Protein AF-A0A075FVV0-F1 (afdb_monomer_lite)

pLDDT: mean 83.91, std 10.7, range [35.5, 96.38]

Organism: NCBI:txid1457763

Secondary structure (DSSP, 8-state):
---STHHHHHHHHHHHHHHEETTEEPS---HHHHHHHHHHHHH---SS-EEE--SSTTTT-EEE-TT-TT----STTTHHHHHHIIIIIHHHT--HHHHHHHHHHHHHHHHHHHHHHHHHHHHHHS-GGGHHHHHHHHHHHHHHHHHHHHHHHHHHHHHS-HHHHHHHHHHHHHHHHHHHTT--HHHHHHHHHHHHHHTT-------

Radius of gyration: 29.61 Å; chains: 1; bounding box: 83×32×78 Å

Sequence (207 aa):
MSKEGAGDAEFRDSFLSFLKEGEDERTSLNLEDAGLLAIEMDQMTEHRFSFSFSGGELDESASVGDGHPSIIEGGMVDWWPNFLRDNVWGPAGFGVNFQWILLGMMVGMVMGTAGAQARSLFGMLIPASKTTEFFGFFGFIGKAAAVFGPLIYFVVSSSMDSRMALLSIVIVILLGMLIFLRIDVEEGIRVAKAVDAEAGLFRGEEK

InterPro domains:
  IPR024671 Autophagy-related protein 22-like [PF11700] (89-192)
  IPR036259 MFS transporter superfamily [SSF103473] (98-185)
  IPR050495 Autophagy-related 22 and Lipoteichoic acid anchor flippase [PTHR23519] (89-196)

Foldseek 3Di:
DPPDCPLVCVLVVVLVVLQDDPPDGRPDHDPVSVVVNLVVVVVSQAHQDKDADPDDPRHRPIDGHPNHPPNPPDDPPVVVVVCCCVPPVVVVVDDPVVVVVVVVVVVVVVVVVVVVVVVVLLVLLAAPLCVVVSVVVVVVVVVVCVVVLVVQLVVQVVVGPNVRSVVSSVVVVVVVVVVVVPDDSVVSNVVSVVVNVVVVVDDDDDD

Structure (mmCIF, N/CA/C/O backbone):
data_AF-A0A075FVV0-F1
#
_entry.id   AF-A0A075FVV0-F1
#
loop_
_atom_site.group_PDB
_atom_site.id
_atom_site.type_symbol
_atom_site.label_atom_id
_atom_site.label_alt_id
_atom_site.label_comp_id
_atom_site.label_asym_id
_atom_site.label_entity_id
_atom_site.label_seq_id
_atom_site.pdbx_PDB_ins_code
_atom_site.Cartn_x
_atom_site.Cartn_y
_atom_site.Cartn_z
_atom_site.occupancy
_atom_site.B_iso_or_equiv
_atom_site.auth_seq_id
_atom_site.auth_comp_id
_atom_site.auth_asym_id
_atom_site.auth_atom_id
_atom_site.pdbx_PDB_model_num
ATOM 1 N N . MET A 1 1 ? 13.508 -13.390 -14.479 1.00 37.78 1 MET A N 1
ATOM 2 C CA . MET A 1 1 ? 14.780 -13.021 -13.825 1.00 37.78 1 MET A CA 1
ATOM 3 C C . MET A 1 1 ? 15.737 -14.185 -14.009 1.00 37.78 1 MET A C 1
ATOM 5 O O . MET A 1 1 ? 15.682 -15.131 -13.228 1.00 37.78 1 MET A O 1
ATOM 9 N N . SER A 1 2 ? 16.510 -14.177 -15.097 1.00 35.50 2 SER A N 1
ATOM 10 C CA . SER A 1 2 ? 17.585 -15.152 -15.302 1.00 35.50 2 SER A CA 1
ATOM 11 C C . SER A 1 2 ? 18.574 -14.958 -14.149 1.00 35.50 2 SER A C 1
ATOM 13 O O . SER A 1 2 ? 19.097 -13.863 -13.950 1.00 35.50 2 SER A O 1
ATOM 15 N N . LYS A 1 3 ? 18.667 -15.948 -13.256 1.00 46.28 3 LYS A N 1
ATOM 16 C CA . LYS A 1 3 ? 19.414 -15.855 -11.987 1.00 46.28 3 LYS A CA 1
ATOM 17 C C . LYS A 1 3 ? 20.913 -16.091 -12.162 1.00 46.28 3 LYS A C 1
ATOM 19 O O . LYS A 1 3 ? 21.648 -16.081 -11.179 1.00 46.28 3 LYS A O 1
ATOM 24 N N . GLU A 1 4 ? 21.367 -16.283 -13.388 1.00 54.81 4 GLU A N 1
ATOM 25 C CA . GLU A 1 4 ? 22.760 -16.528 -13.707 1.00 54.81 4 GLU A CA 1
ATOM 26 C C . GLU A 1 4 ? 23.217 -15.385 -14.602 1.00 54.81 4 GLU A C 1
ATOM 28 O O . GLU A 1 4 ? 22.629 -15.137 -15.649 1.00 54.81 4 GLU A O 1
ATOM 33 N N . GLY A 1 5 ? 24.244 -14.648 -14.176 1.00 62.78 5 GLY A N 1
ATOM 34 C CA . GLY A 1 5 ? 24.838 -13.542 -14.934 1.00 62.78 5 GLY A CA 1
ATOM 35 C C . GLY A 1 5 ? 25.560 -13.988 -16.210 1.00 62.78 5 GLY A C 1
ATOM 36 O O . GLY A 1 5 ? 26.568 -13.389 -16.559 1.00 62.78 5 GLY A O 1
ATOM 37 N N . ALA A 1 6 ? 25.090 -15.056 -16.856 1.00 73.81 6 ALA A N 1
ATOM 38 C CA . ALA A 1 6 ? 25.593 -15.567 -18.119 1.00 73.81 6 ALA A CA 1
ATOM 39 C C . ALA A 1 6 ? 25.338 -14.550 -19.237 1.00 73.81 6 ALA A C 1
ATOM 41 O O . ALA A 1 6 ? 26.299 -14.130 -19.866 1.00 73.81 6 ALA A O 1
ATOM 42 N N . GLY A 1 7 ? 24.102 -14.054 -19.379 1.00 78.81 7 GLY A N 1
ATOM 43 C CA . GLY A 1 7 ? 23.780 -13.003 -20.353 1.00 78.81 7 GLY A CA 1
ATOM 44 C C . GLY A 1 7 ? 24.478 -11.667 -20.059 1.00 78.81 7 GLY A C 1
ATOM 45 O O . GLY A 1 7 ? 24.990 -11.013 -20.961 1.00 78.81 7 GLY A O 1
ATOM 46 N N . ASP A 1 8 ? 24.633 -11.308 -18.777 1.00 83.62 8 ASP A N 1
ATOM 47 C CA . ASP A 1 8 ? 25.429 -10.137 -18.373 1.00 83.62 8 ASP A CA 1
ATOM 48 C C . ASP A 1 8 ? 26.920 -10.293 -18.734 1.00 83.62 8 ASP A C 1
ATOM 50 O O . ASP A 1 8 ? 27.567 -9.314 -19.107 1.00 83.62 8 ASP A O 1
ATOM 54 N N . ALA A 1 9 ? 27.487 -11.495 -18.580 1.00 84.44 9 ALA A N 1
ATOM 55 C CA . ALA A 1 9 ? 28.881 -11.777 -18.911 1.00 84.44 9 ALA A CA 1
ATOM 56 C C . ALA A 1 9 ? 29.099 -11.822 -20.426 1.00 84.44 9 ALA A C 1
ATOM 58 O O . ALA A 1 9 ? 30.047 -11.215 -20.905 1.00 84.44 9 ALA A O 1
ATOM 59 N N . GLU A 1 10 ? 28.202 -12.473 -21.163 1.00 85.81 10 GLU A N 1
ATOM 60 C CA . GLU A 1 10 ? 28.229 -12.567 -22.623 1.00 85.81 10 GLU A CA 1
ATOM 61 C C . GLU A 1 10 ? 28.125 -11.185 -23.271 1.00 85.81 10 GLU A C 1
ATOM 63 O O . GLU A 1 10 ? 28.996 -10.807 -24.058 1.00 85.81 10 GLU A O 1
ATOM 68 N N . PHE A 1 11 ? 27.149 -10.378 -22.838 1.00 86.38 11 PHE A N 1
ATOM 69 C CA . PHE A 1 11 ? 27.023 -8.991 -23.276 1.00 86.38 11 PHE A CA 1
ATOM 70 C C . PHE A 1 11 ? 28.284 -8.189 -22.956 1.00 86.38 11 PHE A C 1
ATOM 72 O O . PHE A 1 11 ? 28.835 -7.527 -23.830 1.00 86.38 11 PHE A O 1
ATOM 79 N N . ARG A 1 12 ? 28.772 -8.242 -21.708 1.00 85.31 12 ARG A N 1
ATOM 80 C CA . ARG A 1 12 ? 29.953 -7.476 -21.288 1.00 85.31 12 ARG A CA 1
ATOM 81 C C . ARG A 1 12 ? 31.189 -7.873 -22.087 1.00 85.31 12 ARG A C 1
ATOM 83 O O . ARG A 1 12 ? 31.948 -6.997 -22.487 1.00 85.31 12 ARG A O 1
ATOM 90 N N . ASP A 1 13 ? 31.425 -9.164 -22.272 1.00 87.88 13 ASP A N 1
ATOM 91 C CA . ASP A 1 13 ? 32.635 -9.664 -22.915 1.00 87.88 13 ASP A CA 1
ATOM 92 C C . ASP A 1 13 ? 32.612 -9.341 -24.420 1.00 87.88 13 ASP A C 1
ATOM 94 O O . ASP A 1 13 ? 33.622 -8.882 -24.956 1.00 87.88 13 ASP A O 1
ATOM 98 N N . SER A 1 14 ? 31.447 -9.456 -25.071 1.00 86.69 14 SER A N 1
ATOM 99 C CA . SER A 1 14 ? 31.252 -9.006 -26.454 1.00 86.69 14 SER A CA 1
ATOM 100 C C . SER A 1 14 ? 31.398 -7.484 -26.576 1.00 86.69 14 SER A C 1
ATOM 102 O O . SER A 1 14 ? 32.207 -7.010 -27.370 1.00 86.69 14 SER A O 1
ATOM 104 N N . PHE A 1 15 ? 30.751 -6.697 -25.711 1.00 87.44 15 PHE A N 1
ATOM 105 C CA . PHE A 1 15 ? 30.856 -5.233 -25.690 1.00 87.44 15 PHE A CA 1
ATOM 106 C C . PHE A 1 15 ? 32.300 -4.746 -25.488 1.00 87.44 15 PHE A C 1
ATOM 108 O O . PHE A 1 15 ? 32.783 -3.869 -26.205 1.00 87.44 15 PHE A O 1
ATOM 115 N N . LEU A 1 16 ? 33.030 -5.347 -24.543 1.00 86.25 16 LEU A N 1
ATOM 116 C CA . LEU A 1 16 ? 34.428 -5.009 -24.284 1.00 86.25 16 LEU A CA 1
ATOM 117 C C . LEU A 1 16 ? 35.353 -5.413 -25.434 1.00 86.25 16 LEU A C 1
ATOM 119 O O . LEU A 1 16 ? 36.388 -4.774 -25.592 1.00 86.25 16 LEU A O 1
ATOM 123 N N . SER A 1 17 ? 34.999 -6.412 -26.247 1.00 86.56 17 SER A N 1
ATOM 124 C CA . SER A 1 17 ? 35.806 -6.792 -27.414 1.00 86.56 17 SER A CA 1
ATOM 125 C C . SER A 1 17 ? 35.883 -5.682 -28.468 1.00 86.56 17 SER A C 1
ATOM 127 O O . SER A 1 17 ? 36.920 -5.516 -29.103 1.00 86.56 17 SER A O 1
ATOM 129 N N . PHE A 1 18 ? 34.836 -4.859 -28.592 1.00 85.50 18 PHE A N 1
ATOM 130 C CA . PHE A 1 18 ? 34.839 -3.689 -29.475 1.00 85.50 18 PHE A CA 1
ATOM 131 C C . PHE A 1 18 ? 35.609 -2.506 -28.871 1.00 85.50 18 PHE A C 1
ATOM 133 O O . PHE A 1 18 ? 36.191 -1.698 -29.597 1.00 85.50 18 PHE A O 1
ATOM 140 N N . LEU A 1 19 ? 35.639 -2.408 -27.539 1.00 84.19 19 LEU A N 1
ATOM 141 C CA . LEU A 1 19 ? 36.265 -1.301 -26.813 1.00 84.19 19 LEU A CA 1
ATOM 142 C C . LEU A 1 19 ? 37.694 -1.581 -26.342 1.00 84.19 19 LEU A C 1
ATOM 144 O O . LEU A 1 19 ? 38.317 -0.681 -25.788 1.00 84.19 19 LEU A O 1
ATOM 148 N N . LYS A 1 20 ? 38.239 -2.784 -26.535 1.00 82.62 20 LYS A N 1
ATOM 149 C CA . LYS A 1 20 ? 39.603 -3.129 -26.115 1.00 82.62 20 LYS A CA 1
ATOM 150 C C . LYS A 1 20 ? 40.444 -3.615 -27.278 1.00 82.62 20 LYS A C 1
ATOM 152 O O . LYS A 1 20 ? 40.064 -4.527 -28.002 1.00 82.62 20 LYS A O 1
ATOM 157 N N . GLU A 1 21 ? 41.639 -3.051 -27.394 1.00 76.19 21 GLU A N 1
ATOM 158 C CA . GLU A 1 21 ? 42.691 -3.553 -28.272 1.00 76.19 21 GLU A CA 1
ATOM 159 C C . GLU A 1 21 ? 43.914 -3.894 -27.415 1.00 76.19 21 GLU A C 1
ATOM 161 O O . GLU A 1 21 ? 44.691 -3.029 -27.021 1.00 76.19 21 GLU A O 1
ATOM 166 N N . GLY A 1 22 ? 44.061 -5.173 -27.060 1.00 72.69 22 GLY A N 1
ATOM 167 C CA . GLY A 1 22 ? 45.078 -5.595 -26.094 1.00 72.69 22 GLY A CA 1
ATOM 168 C C . GLY A 1 22 ? 44.741 -5.131 -24.672 1.00 72.69 22 GLY A C 1
ATOM 169 O O . GLY A 1 22 ? 43.686 -5.485 -24.148 1.00 72.69 22 GLY A O 1
ATOM 170 N N . GLU A 1 23 ? 45.642 -4.376 -24.036 1.00 70.31 23 GLU A N 1
ATOM 171 C CA . GLU A 1 23 ? 45.406 -3.781 -22.707 1.00 70.31 23 GLU A CA 1
ATOM 172 C C . GLU A 1 23 ? 44.804 -2.365 -22.772 1.00 70.31 23 GLU A C 1
ATOM 174 O O . GLU A 1 23 ? 44.366 -1.852 -21.741 1.00 70.31 23 GLU A O 1
ATOM 179 N N . ASP A 1 24 ? 44.731 -1.754 -23.961 1.00 76.50 24 ASP A N 1
ATOM 180 C CA . ASP A 1 24 ? 44.280 -0.372 -24.134 1.00 76.50 24 ASP A CA 1
ATOM 181 C C . ASP A 1 24 ? 42.767 -0.288 -24.402 1.00 76.50 24 ASP A C 1
ATOM 183 O O . ASP A 1 24 ? 42.207 -1.014 -25.231 1.00 76.50 24 ASP A O 1
ATOM 187 N N . GLU A 1 25 ? 42.095 0.634 -23.705 1.00 78.62 25 GLU A N 1
ATOM 188 C CA . GLU A 1 25 ? 40.672 0.936 -23.889 1.00 78.62 25 GLU A CA 1
ATOM 189 C C . GLU A 1 25 ? 40.481 2.009 -24.970 1.00 78.62 25 GLU A C 1
ATOM 191 O O . GLU A 1 25 ? 40.994 3.128 -24.878 1.00 78.62 25 GLU A O 1
ATOM 196 N N . ARG A 1 26 ? 39.711 1.675 -26.006 1.00 80.31 26 ARG A N 1
ATOM 197 C CA . ARG A 1 26 ? 39.295 2.587 -27.068 1.00 80.31 26 ARG A CA 1
ATOM 198 C C . ARG A 1 26 ? 38.139 3.452 -26.570 1.00 80.31 26 ARG A C 1
ATOM 200 O O . ARG A 1 26 ? 37.100 2.950 -26.154 1.00 80.31 26 ARG A O 1
ATOM 207 N N . THR A 1 27 ? 38.295 4.768 -26.670 1.00 74.62 27 THR A N 1
ATOM 208 C CA . THR A 1 27 ? 37.257 5.754 -26.310 1.00 74.62 27 THR A CA 1
ATOM 209 C C . THR A 1 27 ? 36.441 6.241 -27.508 1.00 74.62 27 THR A C 1
ATOM 211 O O . THR A 1 27 ? 35.476 6.982 -27.337 1.00 74.62 27 THR A O 1
ATOM 214 N N . SER A 1 28 ? 36.812 5.829 -28.723 1.00 78.69 28 SER A N 1
ATOM 215 C CA . SER A 1 28 ? 36.103 6.151 -29.962 1.00 78.69 28 SER A CA 1
ATOM 216 C C . SER A 1 28 ? 36.144 4.964 -30.917 1.00 78.69 28 SER A C 1
ATOM 218 O O . SER A 1 28 ? 37.176 4.299 -31.025 1.00 78.69 28 SER A O 1
ATOM 220 N N . LEU A 1 29 ? 35.028 4.718 -31.599 1.00 82.50 29 LEU A N 1
ATOM 221 C CA . LEU A 1 29 ? 34.870 3.665 -32.598 1.00 82.50 29 LEU A CA 1
ATOM 222 C C . LEU A 1 29 ? 34.797 4.290 -33.991 1.00 82.50 29 LEU A C 1
ATOM 224 O O . LEU A 1 29 ? 34.303 5.408 -34.156 1.00 82.50 29 LEU A O 1
ATOM 228 N N . ASN A 1 30 ? 35.293 3.571 -34.997 1.00 86.44 30 ASN A N 1
ATOM 229 C CA . ASN A 1 30 ? 35.031 3.932 -36.386 1.00 86.44 30 ASN A CA 1
ATOM 230 C C . ASN A 1 30 ? 33.566 3.586 -36.745 1.00 86.44 30 ASN A C 1
ATOM 232 O O . ASN A 1 30 ? 32.876 2.898 -35.993 1.00 86.44 30 ASN A O 1
ATOM 236 N N . LEU A 1 31 ? 33.080 4.079 -37.888 1.00 82.62 31 LEU A N 1
ATOM 237 C CA . LEU A 1 31 ? 31.682 3.893 -38.301 1.00 82.62 31 LEU A CA 1
ATOM 238 C C . LEU A 1 31 ? 31.303 2.409 -38.491 1.00 82.62 31 LEU A C 1
ATOM 240 O O . LEU A 1 31 ? 30.178 2.015 -38.201 1.00 82.62 31 L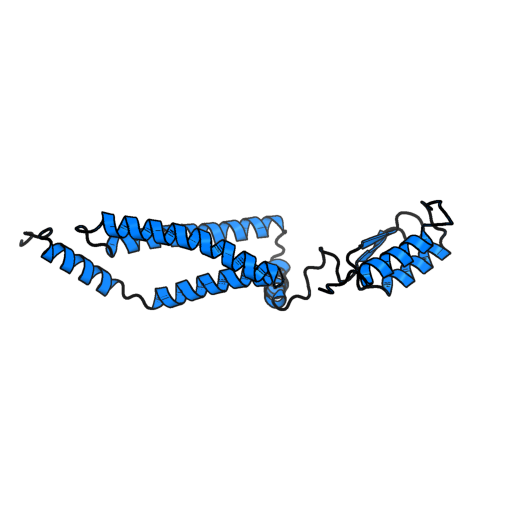EU A O 1
ATOM 244 N N . GLU A 1 32 ? 32.240 1.594 -38.975 1.00 84.44 32 GLU A N 1
ATOM 245 C CA . GLU A 1 32 ? 32.025 0.176 -39.280 1.00 84.44 32 GLU A CA 1
ATOM 246 C C . GLU A 1 32 ? 31.910 -0.660 -37.997 1.00 84.44 32 GLU A C 1
ATOM 248 O O . GLU A 1 32 ? 30.924 -1.369 -37.808 1.00 84.44 32 GLU A O 1
ATOM 253 N N . ASP A 1 33 ? 32.849 -0.484 -37.066 1.00 85.12 33 ASP A N 1
ATOM 254 C CA . ASP A 1 33 ? 32.867 -1.122 -35.748 1.00 85.12 33 ASP A CA 1
ATOM 255 C C . ASP A 1 33 ? 31.668 -0.676 -34.902 1.00 85.12 33 ASP A C 1
ATOM 257 O O . ASP A 1 33 ? 31.069 -1.491 -34.204 1.00 85.12 33 ASP A O 1
ATOM 261 N N . ALA A 1 34 ? 31.279 0.603 -34.979 1.00 83.94 34 ALA A N 1
ATOM 262 C CA . ALA A 1 34 ? 30.092 1.110 -34.294 1.00 83.94 34 ALA A CA 1
ATOM 263 C C . ALA A 1 34 ? 28.798 0.494 -34.855 1.00 83.94 34 ALA A C 1
ATOM 265 O O . ALA A 1 34 ? 27.907 0.139 -34.085 1.00 83.94 34 ALA A O 1
ATOM 266 N N . GLY A 1 35 ? 28.705 0.321 -36.178 1.00 84.88 35 GLY A N 1
ATOM 267 C CA . GLY A 1 35 ? 27.573 -0.349 -36.821 1.00 84.88 35 GLY A CA 1
ATOM 268 C C . GLY A 1 35 ? 27.485 -1.836 -36.469 1.00 84.88 35 GLY A C 1
ATOM 269 O O . GLY A 1 35 ? 26.399 -2.333 -36.177 1.00 84.88 35 GLY A O 1
ATOM 270 N N . LEU A 1 36 ? 28.621 -2.537 -36.437 1.00 86.69 36 LEU A N 1
ATOM 271 C CA . LEU A 1 36 ? 28.688 -3.937 -36.009 1.00 86.69 36 LEU A CA 1
ATOM 272 C C . LEU A 1 36 ? 28.314 -4.094 -34.535 1.00 86.69 36 LEU A C 1
ATOM 274 O O . LEU A 1 36 ? 27.504 -4.959 -34.213 1.00 86.69 36 LEU A O 1
ATOM 278 N N . LEU A 1 37 ? 28.829 -3.220 -33.665 1.00 86.81 37 LEU A N 1
ATOM 279 C CA . LEU A 1 37 ? 28.451 -3.184 -32.256 1.00 86.81 37 LEU A CA 1
ATOM 280 C C . LEU A 1 37 ? 26.942 -2.955 -32.101 1.00 86.81 37 LEU A C 1
ATOM 282 O O . LEU A 1 37 ? 26.299 -3.656 -31.332 1.00 86.81 37 LEU A O 1
ATOM 286 N N . ALA A 1 38 ? 26.355 -2.016 -32.846 1.00 85.12 38 ALA A N 1
ATOM 287 C CA . ALA A 1 38 ? 24.919 -1.755 -32.780 1.00 85.12 38 ALA A CA 1
ATOM 288 C C . ALA A 1 38 ? 24.082 -2.987 -33.168 1.00 85.12 38 ALA A C 1
ATOM 290 O O . ALA A 1 38 ? 23.119 -3.303 -32.478 1.00 85.12 38 ALA A O 1
ATOM 291 N N . ILE A 1 39 ? 24.460 -3.699 -34.236 1.00 86.31 39 ILE A N 1
ATOM 292 C CA . ILE A 1 39 ? 23.755 -4.905 -34.702 1.00 86.31 39 ILE A CA 1
ATOM 293 C C . ILE A 1 39 ? 23.906 -6.056 -33.704 1.00 86.31 39 ILE A C 1
ATOM 295 O O . ILE A 1 39 ? 22.923 -6.709 -33.365 1.00 86.31 39 ILE A O 1
ATOM 299 N N . GLU A 1 40 ? 25.128 -6.309 -33.242 1.00 86.25 40 GLU A N 1
ATOM 300 C CA . GLU A 1 40 ? 25.435 -7.392 -32.304 1.00 86.25 40 GLU A CA 1
ATOM 301 C C . GLU A 1 40 ? 24.674 -7.203 -30.985 1.00 86.25 40 GLU A C 1
ATOM 303 O O . GLU A 1 40 ? 24.058 -8.128 -30.454 1.00 86.25 40 GLU A O 1
ATOM 308 N N . MET A 1 41 ? 24.664 -5.972 -30.477 1.00 82.44 41 MET A N 1
ATOM 309 C CA . MET A 1 41 ? 24.014 -5.649 -29.213 1.00 82.44 41 MET A CA 1
ATOM 310 C C . MET A 1 41 ? 22.485 -5.547 -29.332 1.00 82.44 41 MET A C 1
ATOM 312 O O . MET A 1 41 ? 21.800 -5.707 -28.329 1.00 82.44 41 MET A O 1
ATOM 316 N N . ASP A 1 42 ? 21.927 -5.325 -30.527 1.00 83.00 42 ASP A N 1
ATOM 317 C CA . ASP A 1 42 ? 20.476 -5.430 -30.771 1.00 83.00 42 ASP A CA 1
ATOM 318 C C . ASP A 1 42 ? 19.993 -6.893 -30.747 1.00 83.00 42 ASP A C 1
ATOM 320 O O . ASP A 1 42 ? 18.849 -7.177 -30.395 1.00 83.00 42 ASP A O 1
ATOM 324 N N . GLN A 1 43 ? 20.874 -7.846 -31.071 1.00 84.38 43 GLN A N 1
ATOM 325 C CA . GLN A 1 43 ? 20.561 -9.278 -31.019 1.00 84.38 43 GLN A CA 1
ATOM 326 C C . GLN A 1 43 ? 20.712 -9.879 -29.619 1.00 84.38 43 GLN A C 1
ATOM 328 O O . GLN A 1 43 ? 20.005 -10.830 -29.278 1.00 84.38 43 GLN A O 1
ATOM 333 N N . MET A 1 44 ? 21.606 -9.334 -28.794 1.00 83.00 44 MET A N 1
ATOM 334 C CA . MET A 1 44 ? 21.768 -9.749 -27.403 1.00 83.00 44 MET A CA 1
ATOM 335 C C . MET A 1 44 ? 20.838 -8.951 -26.494 1.00 83.00 44 MET A C 1
ATOM 337 O O . MET A 1 44 ? 21.249 -7.955 -25.924 1.00 83.00 44 MET A O 1
ATOM 341 N N . THR A 1 45 ? 19.597 -9.395 -26.304 1.00 80.00 45 THR A N 1
ATOM 342 C CA . THR A 1 45 ? 18.650 -8.676 -25.431 1.00 80.00 45 THR A CA 1
ATOM 343 C C . THR A 1 45 ? 18.686 -9.144 -23.970 1.00 80.00 45 THR A C 1
ATOM 345 O O . THR A 1 45 ? 18.218 -8.436 -23.079 1.00 80.00 45 THR A O 1
ATOM 348 N N . GLU A 1 46 ? 19.277 -10.306 -23.664 1.00 83.69 46 GLU A N 1
ATOM 349 C CA . GLU A 1 46 ? 19.286 -10.890 -22.311 1.00 83.69 46 GLU A CA 1
ATOM 350 C C . GLU A 1 46 ? 20.386 -10.300 -21.401 1.00 83.69 46 GLU A C 1
ATOM 352 O O . GLU A 1 46 ? 21.285 -10.996 -20.936 1.00 83.69 46 GLU A O 1
ATOM 357 N N . HIS A 1 47 ? 20.318 -9.002 -21.097 1.00 85.38 47 HIS A N 1
ATOM 358 C CA . HIS A 1 47 ? 21.231 -8.348 -20.149 1.00 85.38 47 HIS A CA 1
ATOM 359 C C . HIS A 1 47 ? 20.576 -7.192 -19.389 1.00 85.38 47 HIS A C 1
ATOM 361 O O . HIS A 1 47 ? 19.497 -6.711 -19.735 1.00 85.38 47 HIS A O 1
ATOM 367 N N . ARG A 1 48 ? 21.247 -6.706 -18.336 1.00 83.06 48 ARG A N 1
ATOM 368 C CA . ARG A 1 48 ? 20.768 -5.572 -17.516 1.00 83.06 48 ARG A CA 1
ATOM 369 C C . ARG A 1 48 ? 21.308 -4.204 -17.922 1.00 83.06 48 ARG A C 1
ATOM 371 O O . ARG A 1 48 ? 20.979 -3.213 -17.274 1.00 83.06 48 ARG A O 1
ATOM 378 N N . PHE A 1 49 ? 22.173 -4.149 -18.927 1.00 85.25 49 PHE A N 1
ATOM 379 C CA . PHE A 1 49 ? 22.823 -2.920 -19.378 1.00 85.25 49 PHE A CA 1
ATOM 380 C C . PHE A 1 49 ? 21.989 -2.147 -20.405 1.00 85.25 49 PHE A C 1
ATOM 382 O O . PHE A 1 49 ? 21.093 -2.693 -21.047 1.00 85.25 49 PHE A O 1
ATOM 389 N N . SER A 1 50 ? 22.284 -0.859 -20.523 1.00 86.00 50 SER A N 1
ATOM 390 C CA . SER A 1 50 ? 21.861 -0.005 -21.627 1.00 86.00 50 SER A CA 1
ATOM 391 C C . SER A 1 50 ? 23.103 0.644 -22.214 1.00 86.00 50 SER A C 1
ATOM 393 O O . SER A 1 50 ? 24.075 0.901 -21.498 1.00 86.00 50 SER A O 1
ATOM 395 N N . PHE A 1 51 ? 23.084 0.884 -23.516 1.00 85.50 51 PHE A N 1
ATOM 396 C CA . PHE A 1 51 ? 24.150 1.600 -24.197 1.00 85.50 51 PHE A CA 1
ATOM 397 C C . PHE A 1 51 ? 23.551 2.581 -25.195 1.00 85.50 51 PHE A C 1
ATOM 399 O O . PHE A 1 51 ? 22.431 2.414 -25.675 1.00 85.50 51 PHE A O 1
ATOM 406 N N . SER A 1 52 ? 24.317 3.626 -25.473 1.00 86.81 52 SER A N 1
ATOM 407 C CA . SER A 1 52 ? 23.945 4.700 -26.380 1.00 86.81 52 SER A CA 1
ATOM 408 C C . SER A 1 52 ? 25.186 5.221 -27.077 1.00 86.81 52 SER A C 1
ATOM 410 O O . SER A 1 52 ? 26.230 5.383 -26.439 1.00 86.81 52 SER A O 1
ATOM 412 N N . PHE A 1 53 ? 25.057 5.544 -28.352 1.00 84.75 53 PHE A N 1
ATOM 413 C CA . PHE A 1 53 ? 26.102 6.205 -29.111 1.00 84.75 53 PHE A CA 1
ATOM 414 C C . PHE A 1 53 ? 25.981 7.721 -28.954 1.00 84.75 53 PHE A C 1
ATOM 416 O O . PHE A 1 53 ? 24.882 8.275 -28.928 1.00 84.75 53 PHE A O 1
ATOM 423 N N . SER A 1 54 ? 27.127 8.388 -28.823 1.00 83.88 54 SER A N 1
ATOM 424 C CA . SER A 1 54 ? 27.208 9.846 -28.791 1.00 83.88 54 SER A CA 1
ATOM 425 C C . SER A 1 54 ? 28.218 10.325 -29.832 1.00 83.88 54 SER A C 1
ATOM 427 O O . SER A 1 54 ? 29.390 9.947 -29.786 1.00 83.88 54 SER A O 1
ATOM 429 N N . GLY A 1 55 ? 27.750 11.153 -30.766 1.00 79.50 55 GLY A N 1
ATOM 430 C CA . GLY A 1 55 ? 28.487 11.643 -31.930 1.00 79.50 55 GLY A CA 1
ATOM 431 C C . GLY A 1 55 ? 28.455 10.711 -33.154 1.00 79.50 55 GLY A C 1
ATOM 432 O O . GLY A 1 55 ? 28.170 9.520 -33.062 1.00 79.50 55 GLY A O 1
ATOM 433 N N . GLY A 1 56 ? 28.788 11.263 -34.328 1.00 81.88 56 GLY A N 1
ATOM 434 C CA . GLY A 1 56 ? 28.794 10.531 -35.605 1.00 81.88 56 GLY A CA 1
ATOM 435 C C . GLY A 1 56 ? 27.398 10.350 -36.219 1.00 81.88 56 GLY A C 1
ATOM 436 O O . GLY A 1 56 ? 26.469 11.072 -35.878 1.00 81.88 56 GLY A O 1
ATOM 437 N N . GLU A 1 57 ? 27.249 9.408 -37.156 1.00 80.00 57 GLU A N 1
ATOM 438 C CA . GLU A 1 57 ? 25.960 9.135 -37.831 1.00 80.00 57 GLU A CA 1
ATOM 439 C C . GLU A 1 57 ? 24.984 8.306 -36.979 1.00 80.00 57 GLU A C 1
ATOM 441 O O . GLU A 1 57 ? 23.795 8.258 -37.281 1.00 80.00 57 GLU A O 1
ATOM 446 N N . LEU A 1 58 ? 25.481 7.664 -35.918 1.00 77.50 58 LEU A N 1
ATOM 447 C CA . LEU A 1 58 ? 24.701 6.851 -34.981 1.00 77.50 58 LEU A CA 1
ATOM 448 C C . LEU A 1 58 ? 24.353 7.616 -33.694 1.00 77.50 58 LEU A C 1
ATOM 450 O O . LEU A 1 58 ? 23.909 7.001 -32.729 1.00 77.50 58 LEU A O 1
ATOM 454 N N . ASP A 1 59 ? 24.562 8.933 -33.655 1.00 81.00 59 ASP A N 1
ATOM 455 C CA . ASP A 1 59 ? 24.253 9.762 -32.486 1.00 81.00 59 ASP A CA 1
ATOM 456 C C . ASP A 1 59 ? 22.801 9.551 -32.021 1.00 81.00 59 ASP A C 1
ATOM 458 O O . ASP A 1 59 ? 21.895 9.383 -32.837 1.00 81.00 59 ASP A O 1
ATOM 462 N N . GLU A 1 60 ? 22.595 9.509 -30.705 1.00 78.25 60 GLU A N 1
ATOM 463 C CA . GLU A 1 60 ? 21.309 9.225 -30.042 1.00 78.25 60 GLU A CA 1
ATOM 464 C C . GLU A 1 60 ? 20.740 7.806 -30.233 1.00 78.25 60 GLU A C 1
ATOM 466 O O . GLU A 1 60 ? 19.747 7.461 -29.585 1.00 78.25 60 GLU A O 1
ATOM 471 N N . SER A 1 61 ? 21.356 6.948 -31.053 1.00 78.50 61 SER A N 1
ATOM 472 C CA . SER A 1 61 ? 20.948 5.543 -31.112 1.00 78.50 61 SER A CA 1
ATOM 473 C C . SER A 1 61 ? 21.307 4.837 -29.803 1.00 78.50 61 SER A C 1
ATOM 475 O O . SER A 1 61 ? 22.416 4.965 -29.279 1.00 78.50 61 SER A O 1
ATOM 477 N N . ALA A 1 62 ? 20.340 4.120 -29.237 1.00 79.62 62 ALA A N 1
ATOM 478 C CA . ALA A 1 62 ? 20.473 3.443 -27.958 1.00 79.62 62 ALA A CA 1
ATOM 479 C C . ALA A 1 62 ? 19.668 2.147 -27.965 1.00 79.62 62 ALA A C 1
ATOM 481 O O . ALA A 1 62 ? 18.598 2.082 -28.573 1.00 79.62 62 ALA A O 1
ATOM 482 N N . SER A 1 63 ? 20.161 1.144 -27.248 1.00 80.44 63 SER A N 1
ATOM 483 C CA . SER A 1 63 ? 19.418 -0.081 -26.971 1.00 80.44 63 SER A CA 1
ATOM 484 C C . SER A 1 63 ? 19.527 -0.439 -25.491 1.00 80.44 63 SER A C 1
ATOM 486 O O . SER A 1 63 ? 20.478 -0.074 -24.786 1.00 80.44 63 SER A O 1
ATOM 488 N N . VAL A 1 64 ? 18.483 -1.090 -24.993 1.00 83.31 64 VAL A N 1
ATOM 489 C CA . VAL A 1 64 ? 18.293 -1.426 -23.585 1.00 83.31 64 VAL A CA 1
ATOM 490 C C . VAL A 1 64 ? 17.939 -2.901 -23.522 1.00 83.31 64 VAL A C 1
ATOM 492 O O . VAL A 1 64 ? 16.956 -3.312 -24.130 1.00 83.31 64 VAL A O 1
ATOM 495 N N . GLY A 1 65 ? 18.722 -3.684 -22.781 1.00 81.44 65 GLY A N 1
ATOM 496 C CA . GLY A 1 65 ? 18.452 -5.115 -22.639 1.00 81.44 65 GLY A CA 1
ATOM 497 C C . GLY A 1 65 ? 17.194 -5.383 -21.819 1.00 81.44 65 GLY A C 1
ATOM 498 O O . GLY A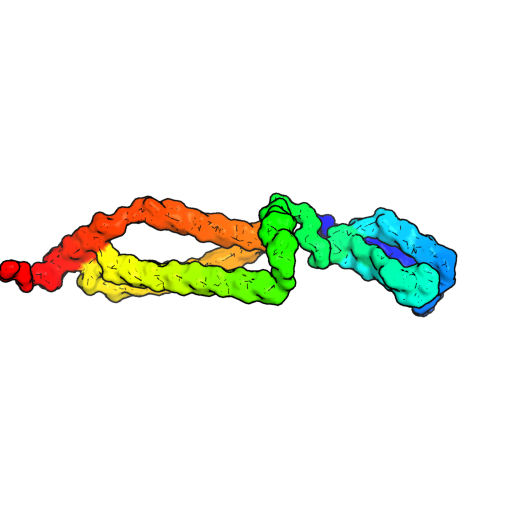 1 65 ? 16.866 -4.617 -20.912 1.00 81.44 65 GLY A O 1
ATOM 499 N N . ASP A 1 66 ? 16.537 -6.510 -22.078 1.00 78.50 66 ASP A N 1
ATOM 500 C CA . ASP A 1 66 ? 15.278 -6.960 -21.470 1.00 78.50 66 ASP A CA 1
ATOM 501 C C . ASP A 1 66 ? 15.357 -7.113 -19.940 1.00 78.50 66 ASP A C 1
ATOM 503 O O . ASP A 1 66 ? 14.348 -7.065 -19.235 1.00 78.50 66 ASP A O 1
ATOM 507 N N . GLY A 1 67 ? 16.563 -7.302 -19.398 1.00 71.94 67 GLY A N 1
ATOM 508 C CA . GLY A 1 67 ? 16.816 -7.384 -17.961 1.00 71.94 67 GLY A CA 1
ATOM 509 C C . GLY A 1 67 ? 17.048 -6.031 -17.285 1.00 71.94 67 GLY A C 1
ATOM 510 O O . GLY A 1 67 ? 17.269 -5.995 -16.069 1.00 71.94 67 GLY A O 1
ATOM 511 N N . HIS A 1 68 ? 17.064 -4.923 -18.032 1.00 75.56 68 HIS A N 1
ATOM 512 C CA . HIS A 1 68 ? 17.417 -3.615 -17.494 1.00 75.56 68 HIS A CA 1
ATOM 513 C C . HIS A 1 68 ? 16.420 -3.180 -16.400 1.00 75.56 68 HIS A C 1
ATOM 515 O O . HIS A 1 68 ? 15.211 -3.238 -16.620 1.00 75.56 68 HIS A O 1
ATOM 521 N N . PRO A 1 69 ? 16.873 -2.677 -15.230 1.00 66.19 69 PRO A N 1
ATOM 522 C CA . PRO A 1 69 ? 15.990 -2.326 -14.107 1.00 66.19 69 PRO A CA 1
ATOM 523 C C . PRO A 1 69 ? 14.908 -1.276 -14.409 1.00 66.19 69 PRO A C 1
ATOM 525 O O . PRO A 1 69 ? 13.980 -1.108 -13.620 1.00 66.19 69 PRO A O 1
ATOM 528 N N . SER A 1 70 ? 15.037 -0.537 -15.515 1.00 67.94 70 SER A N 1
ATOM 529 C CA . SER A 1 70 ? 14.017 0.413 -15.976 1.00 67.94 70 SER A CA 1
ATOM 530 C C . SER A 1 70 ? 12.896 -0.232 -16.793 1.00 67.94 70 SER A C 1
ATOM 532 O O . SER A 1 70 ? 11.891 0.431 -17.040 1.00 67.94 70 SER A O 1
ATOM 534 N N . ILE A 1 71 ? 13.051 -1.484 -17.232 1.00 65.75 71 ILE A N 1
ATOM 535 C CA . ILE A 1 71 ? 11.990 -2.245 -17.889 1.00 65.75 71 ILE A CA 1
ATOM 536 C C . ILE A 1 71 ? 11.090 -2.773 -16.785 1.00 65.75 71 ILE A C 1
ATOM 538 O O . ILE A 1 71 ? 11.394 -3.739 -16.091 1.00 65.75 71 ILE A O 1
ATOM 542 N N . ILE A 1 72 ? 9.985 -2.063 -16.582 1.00 61.19 72 ILE A N 1
ATOM 543 C CA . ILE A 1 72 ? 9.006 -2.390 -15.546 1.00 61.19 72 ILE A CA 1
ATOM 544 C C . ILE A 1 72 ? 7.771 -3.088 -16.141 1.00 61.19 72 ILE A C 1
ATOM 546 O O . ILE A 1 72 ? 6.762 -3.203 -15.448 1.00 61.19 72 ILE A O 1
ATOM 550 N N . GLU A 1 73 ? 7.822 -3.507 -17.408 1.00 59.41 73 GLU A N 1
ATOM 551 C CA . GLU A 1 73 ? 6.757 -4.235 -18.107 1.00 59.41 73 GLU A CA 1
ATOM 552 C C . GLU A 1 73 ? 7.171 -5.698 -18.339 1.00 59.41 73 GLU A C 1
ATOM 554 O O . GLU A 1 73 ? 8.291 -5.967 -18.761 1.00 59.41 73 GLU A O 1
ATOM 559 N N . GLY A 1 74 ? 6.273 -6.647 -18.057 1.00 64.44 74 GLY A N 1
ATOM 560 C CA . GLY A 1 74 ? 6.477 -8.089 -18.280 1.00 64.44 74 GLY A CA 1
ATOM 561 C C . GLY A 1 74 ? 6.181 -8.986 -17.069 1.00 64.44 74 GLY A C 1
ATOM 562 O O . GLY A 1 74 ? 6.254 -10.212 -17.165 1.00 64.44 74 GLY A O 1
ATOM 563 N N . GLY A 1 75 ? 5.821 -8.410 -15.922 1.00 70.69 75 GLY A N 1
ATOM 564 C CA . GLY A 1 75 ? 5.358 -9.126 -14.738 1.00 70.69 75 GLY A CA 1
ATOM 565 C C . GLY A 1 75 ? 3.915 -9.634 -14.862 1.00 70.69 75 GLY A C 1
ATOM 566 O O . GLY A 1 75 ? 3.061 -9.034 -15.510 1.00 70.69 75 GLY A O 1
ATOM 567 N N . MET A 1 76 ? 3.596 -10.726 -14.154 1.00 73.31 76 MET A N 1
ATOM 568 C CA . MET A 1 76 ? 2.257 -11.354 -14.136 1.00 73.31 76 MET A CA 1
ATOM 569 C C . MET A 1 76 ? 1.118 -10.399 -13.706 1.00 73.31 76 MET A C 1
ATOM 571 O O . MET A 1 76 ? -0.049 -10.663 -13.987 1.00 73.31 76 MET A O 1
ATOM 575 N N . VAL A 1 77 ? 1.433 -9.290 -13.025 1.00 78.12 77 VAL A N 1
ATOM 576 C CA . VAL A 1 77 ? 0.455 -8.322 -12.479 1.00 78.12 77 VAL A CA 1
ATOM 577 C C . VAL A 1 77 ? 0.444 -7.000 -13.258 1.00 78.12 77 VAL A C 1
ATOM 579 O O . VAL A 1 77 ? -0.312 -6.088 -12.930 1.00 78.12 77 VAL A O 1
ATOM 582 N N . ASP A 1 78 ? 1.226 -6.881 -14.329 1.00 81.81 78 ASP A N 1
ATOM 583 C CA . ASP A 1 78 ? 1.410 -5.609 -15.044 1.00 81.81 78 ASP A CA 1
ATOM 584 C C . ASP A 1 78 ? 0.189 -5.194 -15.867 1.00 81.81 78 ASP A C 1
ATOM 586 O O . ASP A 1 78 ? 0.073 -4.048 -16.296 1.00 81.81 78 ASP A O 1
ATOM 590 N N . TRP A 1 79 ? -0.781 -6.093 -16.025 1.00 83.31 79 TRP A N 1
ATOM 591 C CA . TRP A 1 79 ? -2.037 -5.798 -16.701 1.00 83.31 79 TRP A CA 1
ATOM 592 C C . TRP A 1 79 ? -2.821 -4.667 -16.016 1.00 83.31 79 TRP A C 1
ATOM 594 O O . TRP A 1 79 ? -3.439 -3.859 -16.702 1.00 83.31 79 TRP A O 1
ATOM 604 N N . TRP A 1 80 ? -2.794 -4.574 -14.679 1.00 84.94 80 TRP A N 1
ATOM 605 C CA . TRP A 1 80 ? -3.580 -3.582 -13.929 1.00 84.94 80 TRP A CA 1
ATOM 606 C C . TRP A 1 80 ? -2.995 -2.163 -14.040 1.00 84.94 80 TRP A C 1
ATOM 608 O O . TRP A 1 80 ? -3.746 -1.240 -14.365 1.00 84.94 80 TRP A O 1
ATOM 618 N N . PRO A 1 81 ? -1.680 -1.945 -13.825 1.00 83.81 81 PRO A N 1
ATOM 619 C CA . PRO A 1 81 ? -1.078 -0.628 -13.980 1.00 83.81 81 PRO A CA 1
ATOM 620 C C . PRO A 1 81 ? -1.135 -0.161 -15.433 1.00 83.81 81 PRO A C 1
ATOM 622 O O . PRO A 1 81 ? -1.411 1.014 -15.665 1.00 83.81 81 PRO A O 1
ATOM 625 N N . ASN A 1 82 ? -0.953 -1.075 -16.394 1.00 84.81 82 ASN A N 1
ATOM 626 C CA . ASN A 1 82 ? -1.082 -0.764 -17.817 1.00 84.81 82 ASN A CA 1
ATOM 627 C C . ASN A 1 82 ? -2.526 -0.395 -18.161 1.00 84.81 82 ASN A C 1
ATOM 629 O O . ASN A 1 82 ? -2.760 0.639 -18.773 1.00 84.81 82 ASN A O 1
ATOM 633 N N . PHE A 1 83 ? -3.515 -1.137 -17.654 1.00 87.62 83 PHE A N 1
ATOM 634 C CA . PHE A 1 83 ? -4.922 -0.774 -17.814 1.00 87.62 83 PHE A CA 1
ATOM 635 C C . PHE A 1 83 ? -5.228 0.626 -17.265 1.00 87.62 83 PHE A C 1
ATOM 637 O O . PHE A 1 83 ? -5.866 1.424 -17.952 1.00 87.62 83 PHE A O 1
ATOM 644 N N . LEU A 1 84 ? -4.767 0.953 -16.052 1.00 87.88 84 LEU A N 1
ATOM 645 C CA . LEU A 1 84 ? -4.949 2.291 -15.488 1.00 87.88 84 LEU A CA 1
ATOM 646 C C . LEU A 1 84 ? -4.235 3.365 -16.307 1.00 87.88 84 LEU A C 1
ATOM 648 O O . LEU A 1 84 ? -4.797 4.435 -16.535 1.00 87.88 84 LEU A O 1
ATOM 652 N N . ARG A 1 85 ? -3.006 3.099 -16.752 1.00 84.75 85 ARG A N 1
ATOM 653 C CA . ARG A 1 85 ? -2.257 4.011 -17.615 1.00 84.75 85 ARG A CA 1
ATOM 654 C C . ARG A 1 85 ? -3.025 4.293 -18.894 1.00 84.75 85 ARG A C 1
ATOM 656 O O . ARG A 1 85 ? -3.239 5.455 -19.212 1.00 84.75 85 ARG A O 1
ATOM 663 N N . ASP A 1 86 ? -3.478 3.257 -19.575 1.00 86.38 86 ASP A N 1
ATOM 664 C CA . ASP A 1 86 ? -4.001 3.385 -20.928 1.00 86.38 86 ASP A CA 1
ATOM 665 C C . ASP A 1 86 ? -5.451 3.902 -20.935 1.00 86.38 86 ASP A C 1
ATOM 667 O O . ASP A 1 86 ? -5.852 4.588 -21.870 1.00 86.38 86 ASP A O 1
ATOM 671 N N . ASN A 1 87 ? -6.230 3.643 -19.873 1.00 90.56 87 ASN A N 1
ATOM 672 C CA . ASN A 1 87 ? -7.650 4.020 -19.801 1.00 90.56 87 ASN A CA 1
ATOM 673 C C . ASN A 1 87 ? -7.949 5.208 -18.879 1.00 90.56 87 ASN A C 1
ATOM 675 O O . ASN A 1 87 ? -8.952 5.889 -19.080 1.00 90.56 87 ASN A O 1
ATOM 679 N N . VAL A 1 88 ? -7.123 5.455 -17.859 1.00 87.50 88 VAL A N 1
ATOM 680 C CA . VAL A 1 88 ? -7.352 6.531 -16.879 1.00 87.50 88 VAL A CA 1
ATOM 681 C C . VAL A 1 88 ? -6.338 7.645 -17.075 1.00 87.50 88 VAL A C 1
ATOM 683 O O . VAL A 1 88 ? -6.718 8.777 -17.361 1.00 87.50 88 VAL A O 1
ATOM 686 N N . TRP A 1 89 ? -5.047 7.342 -16.939 1.00 85.50 89 TRP A N 1
ATOM 687 C CA . TRP A 1 89 ? -4.010 8.373 -16.876 1.00 85.50 89 TRP A CA 1
ATOM 688 C C . TRP A 1 89 ? -3.700 9.002 -18.236 1.00 85.50 89 TRP A C 1
ATOM 690 O O . TRP A 1 89 ? -3.612 10.226 -18.336 1.00 85.50 89 TRP A O 1
ATOM 700 N N . GLY A 1 90 ? -3.567 8.177 -19.274 1.00 83.81 90 GLY A N 1
ATOM 701 C CA . GLY A 1 90 ? -3.271 8.582 -20.645 1.00 83.81 90 GLY A CA 1
ATOM 702 C C . GLY A 1 90 ? -4.362 9.478 -21.231 1.00 83.81 90 GLY A C 1
ATOM 703 O O . GLY A 1 90 ? -4.056 10.608 -21.609 1.00 83.81 90 GLY A O 1
ATOM 704 N N . PRO A 1 91 ? -5.642 9.053 -21.230 1.00 88.38 91 PRO A N 1
ATOM 705 C CA . PRO A 1 91 ? -6.745 9.876 -21.728 1.00 88.38 91 PRO A CA 1
ATOM 706 C C . PRO A 1 91 ? -6.975 11.152 -20.913 1.00 88.38 91 PRO A C 1
ATOM 708 O O . PRO A 1 91 ? -7.397 12.165 -21.465 1.00 88.38 91 PRO A O 1
ATOM 711 N N . ALA A 1 92 ? -6.682 11.132 -19.608 1.00 85.00 92 ALA A N 1
ATOM 712 C CA . ALA A 1 92 ? -6.797 12.313 -18.757 1.00 85.00 92 ALA A CA 1
ATOM 713 C C . ALA A 1 92 ? -5.675 13.346 -18.981 1.00 85.00 92 ALA A C 1
ATOM 715 O O . ALA A 1 92 ? -5.789 14.476 -18.507 1.00 85.00 92 ALA A O 1
ATOM 716 N N . GLY A 1 93 ? -4.587 12.979 -19.671 1.00 85.56 93 GLY A N 1
ATOM 717 C CA . GLY A 1 93 ? -3.455 13.873 -19.929 1.00 85.56 93 GLY A CA 1
ATOM 718 C C . GLY A 1 93 ? -2.720 14.322 -18.660 1.00 85.56 93 GLY A C 1
ATOM 719 O O . GLY A 1 93 ? -2.073 15.370 -18.652 1.00 85.56 93 GLY A O 1
ATOM 720 N N . PHE A 1 94 ? -2.830 13.570 -17.561 1.00 84.31 94 PHE A N 1
ATOM 721 C CA . PHE A 1 94 ? -2.196 13.940 -16.298 1.00 84.31 94 PHE A CA 1
ATOM 722 C C . PHE A 1 94 ? -0.692 13.681 -16.343 1.00 84.31 94 PHE A C 1
ATOM 724 O O . PHE A 1 94 ? -0.253 12.548 -16.537 1.00 84.31 94 PHE A O 1
ATOM 731 N N . GLY A 1 95 ? 0.106 14.717 -16.076 1.00 84.69 95 GLY A N 1
ATOM 732 C CA . GLY A 1 95 ? 1.544 14.561 -15.865 1.00 84.69 95 GLY A CA 1
ATOM 733 C C . GLY A 1 95 ? 1.855 13.717 -14.623 1.00 84.69 95 GLY A C 1
ATOM 734 O O . GLY A 1 95 ? 1.092 13.715 -13.655 1.00 84.69 95 GLY A O 1
ATOM 735 N N . VAL A 1 96 ? 3.011 13.045 -14.624 1.00 85.00 96 VAL A N 1
ATOM 736 C CA . VAL A 1 96 ? 3.450 12.123 -13.554 1.00 85.00 96 VAL A CA 1
ATOM 737 C C . VAL A 1 96 ? 3.363 12.768 -12.164 1.00 85.00 96 VAL A C 1
ATOM 739 O O . VAL A 1 96 ? 2.844 12.163 -11.231 1.00 85.00 96 VAL A O 1
ATOM 742 N N . ASN A 1 97 ? 3.770 14.034 -12.026 1.00 89.44 97 ASN A N 1
ATOM 743 C CA . ASN A 1 97 ? 3.700 14.766 -10.753 1.00 89.44 97 ASN A CA 1
ATOM 744 C C . ASN A 1 97 ? 2.272 14.864 -10.192 1.00 89.44 97 ASN A C 1
ATOM 746 O O . ASN A 1 97 ? 2.058 14.698 -8.992 1.00 89.44 97 ASN A O 1
ATOM 750 N N . PHE A 1 98 ? 1.283 15.114 -11.054 1.00 88.56 98 PHE A N 1
ATOM 751 C CA . PHE A 1 98 ? -0.110 15.217 -10.628 1.00 88.56 98 PHE A CA 1
ATOM 752 C C . PHE A 1 98 ? -0.674 13.853 -10.222 1.00 88.56 98 PHE A C 1
ATOM 754 O O . PHE A 1 98 ? -1.397 13.765 -9.232 1.00 88.56 98 PHE A O 1
ATOM 761 N N . GLN A 1 99 ? -0.284 12.783 -10.923 1.00 89.00 99 GLN A N 1
ATOM 762 C CA . GLN A 1 99 ? -0.660 11.411 -10.565 1.00 89.00 99 GLN A CA 1
ATOM 763 C C . GLN A 1 99 ? -0.186 11.062 -9.146 1.00 89.00 99 GLN A C 1
ATOM 765 O O . GLN A 1 99 ? -0.973 10.564 -8.345 1.00 89.00 99 GLN A O 1
ATOM 770 N N . TRP A 1 100 ? 1.061 11.398 -8.796 1.00 88.69 100 TRP A N 1
ATOM 771 C CA . TRP A 1 100 ? 1.596 11.185 -7.446 1.00 88.69 100 TRP A CA 1
ATOM 772 C C . TRP A 1 100 ? 0.826 11.950 -6.369 1.00 88.69 100 TRP A C 1
ATOM 774 O O . TRP A 1 100 ? 0.484 11.374 -5.335 1.00 88.69 100 TRP A O 1
ATOM 784 N N . ILE A 1 101 ? 0.522 13.230 -6.609 1.00 93.69 101 ILE A N 1
ATOM 785 C CA . ILE A 1 101 ? -0.241 14.055 -5.661 1.00 93.69 101 ILE A CA 1
ATOM 786 C C . ILE A 1 101 ? -1.647 13.484 -5.468 1.00 93.69 101 ILE A C 1
ATOM 788 O O . ILE A 1 101 ? -2.107 13.352 -4.334 1.00 93.69 101 ILE A O 1
ATOM 792 N N . LEU A 1 102 ? -2.318 13.117 -6.561 1.00 92.56 102 LEU A N 1
ATOM 793 C CA . LEU A 1 102 ? -3.664 12.561 -6.518 1.00 92.56 102 LEU A CA 1
ATOM 794 C C . LEU A 1 102 ? -3.690 11.233 -5.754 1.00 92.56 102 LEU A C 1
ATOM 796 O O . LEU A 1 102 ? -4.487 11.077 -4.832 1.00 92.56 102 LEU A O 1
ATOM 800 N N . LEU A 1 103 ? -2.791 10.302 -6.086 1.00 91.56 103 LEU A N 1
ATOM 801 C CA . LEU A 1 103 ? -2.681 9.014 -5.399 1.00 91.56 103 LEU A CA 1
ATOM 802 C C . LEU A 1 103 ? -2.376 9.200 -3.909 1.00 91.56 103 LEU A C 1
ATOM 804 O O . LEU A 1 103 ? -3.044 8.599 -3.069 1.00 91.56 103 LEU A O 1
ATOM 808 N N . GLY A 1 104 ? -1.428 10.077 -3.571 1.00 94.50 104 GLY A N 1
ATOM 809 C CA . GLY A 1 104 ? -1.102 10.403 -2.184 1.00 94.50 104 GLY A CA 1
ATOM 810 C C . GLY A 1 104 ? -2.297 10.975 -1.419 1.00 94.50 104 GLY A C 1
ATOM 811 O O . GLY A 1 104 ? -2.565 10.560 -0.291 1.00 94.50 104 GLY A O 1
ATOM 812 N N . MET A 1 105 ? -3.067 11.872 -2.043 1.00 96.25 105 MET A N 1
ATOM 813 C CA . MET A 1 105 ? -4.280 12.438 -1.452 1.00 96.25 105 MET A CA 1
ATOM 814 C C . MET A 1 105 ? -5.357 11.372 -1.227 1.00 96.25 105 MET A C 1
ATOM 816 O O . MET A 1 105 ? -5.944 11.323 -0.145 1.00 96.25 105 MET A O 1
ATOM 820 N N . MET A 1 106 ? -5.602 10.500 -2.210 1.00 94.75 106 MET A N 1
ATOM 821 C CA . MET A 1 106 ? -6.589 9.426 -2.079 1.00 94.75 106 MET A CA 1
ATOM 822 C C . MET A 1 106 ? -6.209 8.451 -0.965 1.00 94.75 106 MET A C 1
ATOM 824 O O . MET A 1 106 ? -7.036 8.148 -0.105 1.00 94.75 106 MET A O 1
ATOM 828 N N . VAL A 1 107 ? -4.950 8.009 -0.925 1.00 93.06 107 VAL A N 1
ATOM 829 C CA . VAL A 1 107 ? -4.454 7.120 0.134 1.00 93.06 107 VAL A CA 1
ATOM 830 C C . VAL A 1 107 ? -4.558 7.796 1.501 1.00 93.06 107 VAL A C 1
ATOM 832 O O . VAL A 1 107 ? -5.058 7.184 2.444 1.00 93.06 107 VAL A O 1
ATOM 835 N N . GLY A 1 108 ? -4.161 9.067 1.612 1.00 94.69 108 GLY A N 1
ATOM 836 C CA . GLY A 1 108 ? -4.259 9.834 2.854 1.00 94.69 108 GLY A CA 1
ATOM 837 C C . GLY A 1 108 ? -5.699 9.980 3.351 1.00 94.69 108 GLY A C 1
ATOM 838 O O . GLY A 1 108 ? -5.967 9.788 4.538 1.00 94.69 108 GLY A O 1
ATOM 839 N N . MET A 1 109 ? -6.645 10.245 2.447 1.00 96.38 109 MET A N 1
ATOM 840 C CA . MET A 1 109 ? -8.070 10.321 2.773 1.00 96.38 109 MET A CA 1
ATOM 841 C C . MET A 1 109 ? -8.608 8.972 3.265 1.00 96.38 109 MET A C 1
ATOM 843 O O . MET A 1 109 ? -9.276 8.910 4.301 1.00 96.38 109 MET A O 1
ATOM 847 N N . VAL A 1 110 ? -8.293 7.878 2.568 1.00 93.19 110 VAL A N 1
ATOM 848 C CA . VAL A 1 110 ? -8.738 6.528 2.948 1.00 93.19 110 VAL A CA 1
ATOM 849 C C . VAL A 1 110 ? -8.136 6.107 4.291 1.00 93.19 110 VAL A C 1
ATOM 851 O O . VAL A 1 110 ? -8.860 5.650 5.173 1.00 93.19 110 VAL A O 1
ATOM 854 N N . MET A 1 111 ? -6.836 6.317 4.507 1.00 92.31 111 MET A N 1
ATOM 855 C CA . MET A 1 111 ? -6.190 5.993 5.783 1.00 92.31 111 MET A CA 1
ATOM 856 C C . MET A 1 111 ? -6.724 6.845 6.942 1.00 92.31 111 MET A C 1
ATOM 858 O O . MET A 1 111 ? -6.951 6.325 8.036 1.00 92.31 111 MET A O 1
ATOM 862 N N . GLY A 1 112 ? -6.966 8.139 6.711 1.00 93.38 112 GLY A N 1
ATOM 863 C CA . GLY A 1 112 ? -7.525 9.041 7.719 1.00 93.38 112 GLY A CA 1
ATOM 864 C C . GLY A 1 112 ? -8.945 8.649 8.129 1.00 93.38 112 GLY A C 1
ATOM 865 O O . GLY A 1 112 ? -9.245 8.545 9.320 1.00 93.38 112 GLY A O 1
ATOM 866 N N . THR A 1 113 ? -9.804 8.364 7.149 1.00 94.31 113 THR A N 1
ATOM 867 C CA . THR A 1 113 ? -11.192 7.942 7.393 1.00 94.31 113 THR A CA 1
ATOM 868 C C . THR A 1 113 ? -11.263 6.575 8.069 1.00 94.31 113 THR A C 1
ATOM 870 O O . THR A 1 113 ? -11.972 6.433 9.065 1.00 94.31 113 THR A O 1
ATOM 873 N N . ALA A 1 114 ? -10.488 5.588 7.611 1.00 91.44 114 ALA A N 1
ATOM 874 C CA . ALA A 1 114 ? -10.418 4.272 8.244 1.00 91.44 114 ALA A CA 1
ATOM 875 C C . ALA A 1 114 ? -9.936 4.364 9.702 1.00 91.44 114 ALA A C 1
ATOM 877 O O . ALA A 1 114 ? -10.536 3.770 10.598 1.00 91.44 114 ALA A O 1
ATOM 878 N N . GLY A 1 115 ? -8.901 5.169 9.966 1.00 90.12 115 GLY A N 1
ATOM 879 C CA . GLY A 1 115 ? -8.382 5.378 11.317 1.00 90.12 115 GLY A CA 1
ATOM 880 C C . GLY A 1 115 ? -9.361 6.101 12.251 1.00 90.12 115 GLY A C 1
ATOM 881 O O . GLY A 1 115 ? -9.385 5.819 13.451 1.00 90.12 115 GLY A O 1
ATOM 882 N N . ALA A 1 116 ? -10.166 7.033 11.734 1.00 92.12 116 ALA A N 1
ATOM 883 C CA . ALA A 1 116 ? -11.210 7.705 12.509 1.00 92.12 116 ALA A CA 1
ATOM 884 C C . ALA A 1 116 ? -12.375 6.753 12.833 1.00 92.12 116 ALA A C 1
ATOM 886 O O . ALA A 1 116 ? -12.780 6.650 13.993 1.00 92.12 116 ALA A O 1
ATOM 887 N N . GLN A 1 117 ? -12.854 6.003 11.834 1.00 91.81 117 GLN A N 1
ATOM 888 C CA . GLN A 1 117 ? -13.946 5.041 12.006 1.00 91.81 117 GLN A CA 1
ATOM 889 C C . GLN A 1 117 ? -13.576 3.913 12.969 1.00 91.81 117 GLN A C 1
ATOM 891 O O . GLN A 1 117 ? -14.358 3.600 13.862 1.00 91.81 117 GLN A O 1
ATOM 896 N N . ALA A 1 118 ? -12.366 3.357 12.860 1.00 89.38 118 ALA A N 1
ATOM 897 C CA . ALA A 1 118 ? -11.913 2.290 13.747 1.00 89.38 118 ALA A CA 1
ATOM 898 C C . ALA A 1 118 ? -11.932 2.714 15.225 1.00 89.38 118 ALA A C 1
ATOM 900 O O . ALA A 1 118 ? -12.383 1.952 16.075 1.00 89.38 118 ALA A O 1
ATOM 901 N N . ARG A 1 119 ? -11.494 3.942 15.541 1.00 88.62 119 ARG A N 1
ATOM 902 C CA . ARG A 1 119 ? -11.499 4.453 16.924 1.00 88.62 119 ARG A CA 1
ATOM 903 C C . ARG A 1 119 ? -12.910 4.691 17.451 1.00 88.62 119 ARG A C 1
ATOM 905 O O . ARG A 1 119 ? -13.186 4.346 18.595 1.00 88.62 119 ARG A O 1
ATOM 912 N N . SER A 1 120 ? -13.790 5.264 16.629 1.00 91.50 120 SER A N 1
ATOM 913 C CA . SER A 1 120 ? -15.187 5.490 17.012 1.00 91.50 120 SER A CA 1
ATOM 914 C C . SER A 1 120 ? -15.916 4.170 17.262 1.00 91.50 120 SER A C 1
ATOM 916 O O . SER A 1 120 ? -16.555 4.021 18.300 1.00 91.50 120 SER A O 1
ATOM 918 N N . LEU A 1 121 ? -15.760 3.198 16.359 1.00 90.75 121 LEU A N 1
ATOM 919 C CA . LEU A 1 121 ? -16.358 1.875 16.492 1.00 90.75 121 LEU A CA 1
ATOM 920 C C . LEU A 1 121 ? -15.820 1.134 17.719 1.00 90.75 121 LEU A C 1
ATOM 922 O O . LEU A 1 121 ? -16.594 0.591 18.502 1.00 90.75 121 LEU A O 1
ATOM 926 N N . PHE A 1 122 ? -14.503 1.168 17.929 1.00 89.81 122 PHE A N 1
ATOM 927 C CA . PHE A 1 122 ? -13.875 0.551 19.093 1.00 89.81 122 PHE A CA 1
ATOM 928 C C . PHE A 1 122 ? -14.416 1.125 20.408 1.00 89.81 122 PHE A C 1
ATOM 930 O O . PHE A 1 122 ? -14.740 0.361 21.307 1.00 89.81 122 PHE A O 1
ATOM 937 N N . GLY A 1 123 ? -14.597 2.447 20.500 1.00 87.88 123 GLY A N 1
ATOM 938 C CA . GLY A 1 123 ? -15.163 3.094 21.688 1.00 87.88 123 GLY A CA 1
ATOM 939 C C . GLY A 1 123 ? -16.602 2.676 22.013 1.00 87.88 123 GLY A C 1
ATOM 940 O O . GLY A 1 123 ? -16.977 2.685 23.179 1.00 87.88 123 GLY A O 1
ATOM 941 N N . MET A 1 124 ? -17.397 2.286 21.012 1.00 88.69 124 MET A N 1
ATOM 942 C CA . MET A 1 124 ? -18.768 1.800 21.223 1.00 88.69 124 MET A CA 1
ATOM 943 C C . MET A 1 124 ? -18.825 0.324 21.642 1.00 88.69 124 MET A C 1
ATOM 945 O O . MET A 1 124 ? -19.778 -0.085 22.299 1.00 88.69 124 MET A O 1
ATOM 949 N N . LEU A 1 125 ? -17.825 -0.472 21.253 1.00 90.00 125 LEU A N 1
ATOM 950 C CA . LEU A 1 125 ? -17.785 -1.922 21.477 1.00 90.00 125 LEU A CA 1
ATOM 951 C C . LEU A 1 125 ? -17.112 -2.330 22.794 1.00 90.00 125 LEU A C 1
ATOM 953 O O . LEU A 1 125 ? -17.248 -3.476 23.217 1.00 90.00 125 LEU A O 1
ATOM 957 N N . ILE A 1 126 ? -16.359 -1.432 23.430 1.00 91.75 126 ILE A N 1
ATOM 958 C CA . ILE A 1 126 ? -15.661 -1.737 24.681 1.00 91.75 126 ILE A CA 1
ATOM 959 C C . ILE A 1 126 ? -16.548 -1.459 25.905 1.00 91.75 126 ILE A C 1
ATOM 961 O O . ILE A 1 126 ? -17.098 -0.365 26.023 1.00 91.75 126 ILE A O 1
ATOM 965 N N . PRO A 1 127 ? -16.658 -2.407 26.853 1.00 88.19 127 PRO A N 1
ATOM 966 C CA . PRO A 1 127 ? -17.315 -2.158 28.131 1.00 88.19 127 PRO A CA 1
ATOM 967 C C . PRO A 1 127 ? -16.464 -1.225 29.005 1.00 88.19 127 PRO A C 1
ATOM 969 O O . PRO A 1 127 ? -15.246 -1.406 29.142 1.00 88.19 127 PRO A O 1
ATOM 972 N N . ALA A 1 128 ? -17.106 -0.243 29.637 1.00 86.50 128 ALA A N 1
ATOM 973 C CA . ALA A 1 128 ? -16.468 0.759 30.485 1.00 86.50 128 ALA A CA 1
ATOM 974 C C . ALA A 1 128 ? -15.711 0.125 31.668 1.00 86.50 128 ALA A C 1
ATOM 976 O O . ALA A 1 128 ? -14.606 0.560 32.008 1.00 86.50 128 ALA A O 1
ATOM 977 N N . SER A 1 129 ? -16.251 -0.959 32.230 1.00 86.25 129 SER A N 1
ATOM 978 C CA . SER A 1 129 ? -15.657 -1.743 33.325 1.00 86.25 129 SER A CA 1
ATOM 979 C C . SER A 1 129 ? -14.291 -2.354 32.998 1.00 86.25 129 SER A C 1
ATOM 981 O O . SER A 1 129 ? -13.489 -2.578 33.907 1.00 86.25 129 SER A O 1
ATOM 983 N N . LYS A 1 130 ? -14.004 -2.627 31.717 1.00 86.38 130 LYS A N 1
ATOM 984 C CA . LYS A 1 130 ? -12.794 -3.337 31.257 1.00 86.38 130 LYS A CA 1
ATOM 985 C C . LYS A 1 130 ? -11.962 -2.546 30.253 1.00 86.38 130 LYS A C 1
ATOM 987 O O . LYS A 1 130 ? -11.067 -3.097 29.614 1.00 86.38 130 LYS A O 1
ATOM 992 N N . THR A 1 131 ? -12.199 -1.241 30.165 1.00 87.88 131 THR A N 1
ATOM 993 C CA . THR A 1 131 ? -11.534 -0.317 29.237 1.00 87.88 131 THR A CA 1
ATOM 994 C C . THR A 1 131 ? -10.014 -0.531 29.160 1.00 87.88 131 THR A C 1
ATOM 996 O O . THR A 1 131 ? -9.472 -0.718 28.073 1.00 87.88 131 THR A O 1
ATOM 999 N N . THR A 1 132 ? -9.313 -0.586 30.298 1.00 90.12 132 THR A N 1
ATOM 1000 C CA . THR A 1 132 ? -7.845 -0.740 30.336 1.00 90.12 132 THR A CA 1
ATOM 1001 C C . THR A 1 132 ? -7.358 -2.057 29.722 1.00 90.12 132 THR A C 1
ATOM 1003 O O . THR A 1 132 ? -6.343 -2.063 29.025 1.00 90.12 132 THR A O 1
ATOM 1006 N N . GLU A 1 133 ? -8.076 -3.163 29.938 1.00 91.81 133 GLU A N 1
ATOM 1007 C CA . GLU A 1 133 ? -7.718 -4.479 29.391 1.00 91.81 133 GLU A CA 1
ATOM 1008 C C . GLU A 1 133 ? -7.857 -4.476 27.858 1.00 91.81 133 GLU A C 1
ATOM 1010 O O . GLU A 1 133 ? -6.928 -4.863 27.143 1.00 91.81 133 GLU A O 1
ATOM 1015 N N . PHE A 1 134 ? -8.969 -3.942 27.340 1.00 90.62 134 PHE A N 1
ATOM 1016 C CA . PHE A 1 134 ? -9.224 -3.857 25.899 1.00 90.62 134 PHE A CA 1
ATOM 1017 C C . PHE A 1 134 ? -8.290 -2.875 25.182 1.00 90.62 134 PHE A C 1
ATOM 1019 O O . PHE A 1 134 ? -7.782 -3.200 24.109 1.00 90.62 134 PHE A O 1
ATOM 1026 N N . PHE A 1 135 ? -7.998 -1.702 25.758 1.00 89.38 135 PHE A N 1
ATOM 1027 C CA . PHE A 1 135 ? -7.026 -0.766 25.175 1.00 89.38 135 PHE A CA 1
ATOM 1028 C C . PHE A 1 135 ? -5.600 -1.333 25.179 1.00 89.38 135 PHE A C 1
ATOM 1030 O O . PHE A 1 135 ? -4.860 -1.135 24.211 1.00 89.38 135 PHE A O 1
ATOM 1037 N N . GLY A 1 136 ? -5.223 -2.076 26.226 1.00 91.31 136 GLY A N 1
ATOM 1038 C CA . GLY A 1 136 ? -3.956 -2.805 26.275 1.00 91.31 136 GLY A CA 1
ATOM 1039 C C . GLY A 1 136 ? -3.852 -3.847 25.159 1.00 91.31 136 GLY A C 1
ATOM 1040 O O . GLY A 1 136 ? -2.853 -3.884 24.436 1.00 91.31 136 GLY A O 1
ATOM 1041 N N . PHE A 1 137 ? -4.913 -4.635 24.957 1.00 91.31 137 PHE A N 1
ATOM 1042 C CA . PHE A 1 137 ? -4.984 -5.621 23.878 1.00 91.31 137 PHE A CA 1
ATOM 1043 C C . PHE A 1 137 ? -4.964 -4.972 22.487 1.00 91.31 137 PHE A C 1
ATOM 1045 O O . PHE A 1 137 ? -4.183 -5.382 21.631 1.00 91.31 137 PHE A O 1
ATOM 1052 N N . PHE A 1 138 ? -5.747 -3.912 22.265 1.00 89.12 138 PHE A N 1
ATOM 1053 C CA . PHE A 1 138 ? -5.762 -3.166 21.003 1.00 89.12 138 PHE A CA 1
ATOM 1054 C C . PHE A 1 138 ? -4.369 -2.632 20.639 1.00 89.12 138 PHE A C 1
ATOM 1056 O O . PHE A 1 138 ? -3.902 -2.806 19.512 1.00 89.12 138 PHE A O 1
ATOM 1063 N N . GLY A 1 139 ? -3.660 -2.047 21.611 1.00 89.88 139 GLY A N 1
ATOM 1064 C CA . GLY A 1 139 ? -2.286 -1.585 21.422 1.00 89.88 139 GLY A CA 1
ATOM 1065 C C . GLY A 1 139 ? -1.301 -2.719 21.113 1.00 89.88 139 GLY A C 1
ATOM 1066 O O . GLY A 1 139 ? -0.412 -2.549 20.275 1.00 89.88 139 GLY A O 1
ATOM 1067 N N . PHE A 1 140 ? -1.461 -3.883 21.748 1.00 94.06 140 PHE A N 1
ATOM 1068 C CA . PHE A 1 140 ? -0.650 -5.069 21.464 1.00 94.06 140 PHE A CA 1
ATOM 1069 C C . PHE A 1 140 ? -0.870 -5.587 20.035 1.00 94.06 140 PHE A C 1
ATOM 1071 O O . PHE A 1 140 ? 0.103 -5.778 19.304 1.00 94.06 140 PHE A O 1
ATOM 1078 N N . ILE A 1 141 ? -2.126 -5.737 19.606 1.00 91.81 141 ILE A N 1
ATOM 1079 C CA . ILE A 1 141 ? -2.467 -6.175 18.244 1.00 91.81 141 ILE A CA 1
ATOM 1080 C C . ILE A 1 141 ? -1.941 -5.187 17.200 1.00 91.81 141 ILE A C 1
ATOM 1082 O O . ILE A 1 141 ? -1.369 -5.613 16.198 1.00 91.81 141 ILE A O 1
ATOM 1086 N N . GLY A 1 142 ? -2.046 -3.879 17.452 1.00 90.25 142 GLY A N 1
ATOM 1087 C CA . GLY A 1 142 ? -1.481 -2.859 16.566 1.00 90.25 142 GLY A CA 1
ATOM 1088 C C . GLY A 1 142 ? 0.035 -2.999 16.387 1.00 90.25 142 GLY A C 1
ATOM 1089 O O . GLY A 1 142 ? 0.536 -2.936 15.264 1.00 90.25 142 GLY A O 1
ATOM 1090 N N . LYS A 1 143 ? 0.774 -3.260 17.474 1.00 93.44 143 LYS A N 1
ATOM 1091 C CA . LYS A 1 143 ? 2.223 -3.517 17.409 1.00 93.44 143 LYS A CA 1
ATOM 1092 C C . LYS A 1 143 ? 2.547 -4.818 16.680 1.00 93.44 143 LYS A C 1
ATOM 1094 O O . LYS A 1 143 ? 3.475 -4.836 15.880 1.00 93.44 143 LYS A O 1
ATOM 1099 N N . ALA A 1 144 ? 1.786 -5.883 16.923 1.00 93.56 144 ALA A N 1
ATOM 1100 C CA . ALA A 1 144 ? 1.964 -7.147 16.217 1.00 93.56 144 ALA A CA 1
ATOM 1101 C C . ALA A 1 144 ? 1.750 -6.966 14.704 1.00 93.56 144 ALA A C 1
ATOM 1103 O O . ALA A 1 144 ? 2.595 -7.371 13.908 1.00 93.56 144 ALA A O 1
ATOM 1104 N N . ALA A 1 145 ? 0.678 -6.278 14.300 1.00 90.81 145 ALA A N 1
ATOM 1105 C CA . ALA A 1 145 ? 0.394 -5.977 1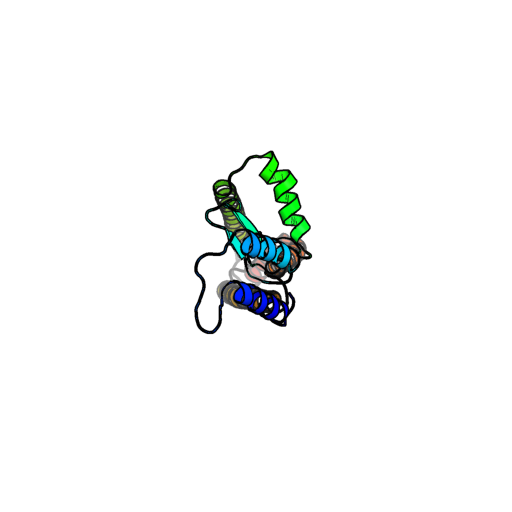2.899 1.00 90.81 145 ALA A CA 1
ATOM 1106 C C . ALA A 1 145 ? 1.520 -5.166 12.229 1.00 90.81 145 ALA A C 1
ATOM 1108 O O . ALA A 1 145 ? 1.891 -5.460 11.093 1.00 90.81 145 ALA A O 1
ATOM 1109 N N . ALA A 1 146 ? 2.115 -4.206 12.948 1.00 90.94 146 ALA A N 1
ATOM 1110 C CA . ALA A 1 146 ? 3.252 -3.422 12.460 1.00 90.94 146 ALA A CA 1
ATOM 1111 C C . ALA A 1 146 ? 4.517 -4.264 12.203 1.00 90.94 146 ALA A C 1
ATOM 1113 O O . ALA A 1 146 ? 5.358 -3.859 11.406 1.00 90.94 146 ALA A O 1
ATOM 1114 N N . VAL A 1 147 ? 4.649 -5.433 12.841 1.00 93.38 147 VAL A N 1
ATOM 1115 C CA . VAL A 1 147 ? 5.736 -6.393 12.582 1.00 93.38 147 VAL A CA 1
ATOM 1116 C C . VAL A 1 147 ? 5.379 -7.326 11.425 1.00 93.38 147 VAL A C 1
ATOM 1118 O O . VAL A 1 147 ? 6.196 -7.545 10.531 1.00 93.38 147 VAL A O 1
ATOM 1121 N N . PHE A 1 148 ? 4.155 -7.861 11.407 1.00 91.19 148 PHE A N 1
ATOM 1122 C CA . PHE A 1 148 ? 3.736 -8.819 10.383 1.00 91.19 148 PHE A CA 1
ATOM 1123 C C . PHE A 1 148 ? 3.620 -8.203 8.985 1.00 91.19 148 PHE A C 1
ATOM 1125 O O . PHE A 1 148 ? 3.952 -8.876 8.015 1.00 91.19 148 PHE A O 1
ATOM 1132 N N . GLY A 1 149 ? 3.203 -6.938 8.861 1.00 88.06 149 GLY A N 1
ATOM 1133 C CA . GLY A 1 149 ? 3.084 -6.266 7.562 1.00 88.06 149 GLY A CA 1
ATOM 1134 C C . GLY A 1 149 ? 4.400 -6.259 6.766 1.00 88.06 149 GLY A C 1
ATOM 1135 O O . GLY A 1 149 ? 4.449 -6.839 5.679 1.00 88.06 149 GLY A O 1
ATOM 1136 N N . PRO A 1 150 ? 5.487 -5.674 7.309 1.00 91.00 150 PRO A N 1
ATOM 1137 C CA . PRO A 1 150 ? 6.804 -5.700 6.675 1.00 91.00 150 PRO A CA 1
ATOM 1138 C C . PRO A 1 150 ? 7.354 -7.111 6.466 1.00 91.00 150 PRO A C 1
ATOM 1140 O O . PRO A 1 150 ? 8.010 -7.362 5.461 1.00 91.00 150 PRO A O 1
ATOM 1143 N N . LEU A 1 151 ? 7.080 -8.043 7.384 1.00 92.31 151 LEU A N 1
ATOM 1144 C CA . LEU A 1 151 ? 7.549 -9.423 7.269 1.00 92.31 151 LEU A CA 1
ATOM 1145 C C . LEU A 1 151 ? 6.909 -10.142 6.076 1.00 92.31 151 LEU A C 1
ATOM 1147 O O . LEU A 1 151 ? 7.618 -10.767 5.292 1.00 92.31 151 LEU A O 1
ATOM 1151 N N . ILE A 1 152 ? 5.589 -10.023 5.904 1.00 90.56 152 ILE A N 1
ATOM 1152 C CA . ILE A 1 152 ? 4.878 -10.589 4.748 1.00 90.56 152 ILE A CA 1
ATOM 1153 C C . ILE A 1 152 ? 5.405 -9.960 3.460 1.00 90.56 152 ILE A C 1
ATOM 1155 O O . ILE A 1 152 ? 5.750 -10.684 2.528 1.00 90.56 152 ILE A O 1
ATOM 1159 N N . TYR A 1 153 ? 5.532 -8.629 3.434 1.00 88.81 153 TYR A N 1
ATOM 1160 C CA . TYR A 1 153 ? 6.088 -7.925 2.283 1.00 88.81 153 TYR A CA 1
ATOM 1161 C C . TYR A 1 153 ? 7.483 -8.447 1.926 1.00 88.81 153 TYR A C 1
ATOM 1163 O O . TYR A 1 153 ? 7.720 -8.780 0.773 1.00 88.81 153 TYR A O 1
ATOM 1171 N N . PHE A 1 154 ? 8.373 -8.588 2.912 1.00 89.75 154 PHE A N 1
ATOM 1172 C CA . PHE A 1 154 ? 9.738 -9.070 2.711 1.00 89.75 154 PHE A CA 1
ATOM 1173 C C . PHE A 1 154 ? 9.791 -10.502 2.159 1.00 89.75 154 PHE A C 1
ATOM 1175 O O . PHE A 1 154 ? 10.558 -10.797 1.240 1.00 89.75 154 PHE A O 1
ATOM 1182 N N . VAL A 1 155 ? 8.969 -11.409 2.690 1.00 90.12 155 VAL A N 1
ATOM 1183 C CA . VAL A 1 155 ? 8.904 -12.800 2.210 1.00 90.12 155 VAL A CA 1
ATOM 1184 C C . VAL A 1 155 ? 8.427 -12.852 0.757 1.00 90.12 155 VAL A C 1
ATOM 1186 O O . VAL A 1 155 ? 8.998 -13.577 -0.059 1.00 90.12 155 VAL A O 1
ATOM 1189 N N . VAL A 1 156 ? 7.421 -12.048 0.405 1.00 88.19 156 VAL A N 1
ATOM 1190 C CA . VAL A 1 156 ? 6.904 -12.004 -0.968 1.00 88.19 156 VAL A CA 1
ATOM 1191 C C . VAL A 1 156 ? 7.891 -11.305 -1.906 1.00 88.19 156 VAL A C 1
ATOM 1193 O O . VAL A 1 156 ? 8.167 -11.834 -2.978 1.00 88.19 156 VAL A O 1
ATOM 1196 N N . SER A 1 157 ? 8.488 -10.180 -1.501 1.00 85.44 157 SER A N 1
ATOM 1197 C CA . SER A 1 157 ? 9.441 -9.421 -2.325 1.00 85.44 157 SER A CA 1
ATOM 1198 C C . SER A 1 157 ? 10.773 -10.137 -2.539 1.00 85.44 157 SER A C 1
ATOM 1200 O O . SER A 1 157 ? 11.478 -9.842 -3.493 1.00 85.44 157 SER A O 1
ATOM 1202 N N . SER A 1 158 ? 11.162 -11.046 -1.640 1.00 83.31 158 SER A N 1
ATOM 1203 C CA . SER A 1 158 ? 12.381 -11.856 -1.799 1.00 83.31 158 SER A CA 1
ATOM 1204 C C . SER A 1 158 ? 12.185 -13.051 -2.733 1.00 83.31 158 SER A C 1
ATOM 1206 O O . SER A 1 158 ? 13.149 -13.532 -3.328 1.00 83.31 158 SER A O 1
ATOM 1208 N N . SER A 1 159 ? 10.945 -13.526 -2.875 1.00 79.75 159 SER A N 1
ATOM 1209 C CA . SER A 1 159 ? 10.613 -14.699 -3.693 1.00 79.75 159 SER A CA 1
ATOM 1210 C C . SER A 1 159 ? 10.029 -14.334 -5.062 1.00 79.75 159 SER A C 1
ATOM 1212 O O . SER A 1 159 ? 10.112 -15.133 -5.993 1.00 79.75 159 SER A O 1
ATOM 1214 N N . MET A 1 160 ? 9.429 -13.148 -5.189 1.00 78.62 160 MET A N 1
ATOM 1215 C CA . MET A 1 160 ? 8.707 -12.672 -6.372 1.00 78.62 160 MET A CA 1
ATOM 1216 C C . MET A 1 160 ? 9.110 -11.237 -6.738 1.00 78.62 160 MET A C 1
ATOM 1218 O O . MET A 1 160 ? 9.885 -10.595 -6.038 1.00 78.62 160 MET A O 1
ATOM 1222 N N . ASP A 1 161 ? 8.558 -10.728 -7.841 1.00 75.50 161 ASP A N 1
ATOM 1223 C CA . ASP A 1 161 ? 8.736 -9.338 -8.263 1.00 75.50 161 ASP A CA 1
ATOM 1224 C C . ASP A 1 161 ? 8.154 -8.320 -7.252 1.00 75.50 161 ASP A C 1
ATOM 1226 O O . ASP A 1 161 ? 7.200 -8.602 -6.519 1.00 75.50 161 ASP A O 1
ATOM 1230 N N . SER A 1 162 ? 8.691 -7.096 -7.250 1.00 76.75 162 SER A N 1
ATOM 1231 C CA . SER A 1 162 ? 8.263 -6.003 -6.361 1.00 76.75 162 SER A CA 1
ATOM 1232 C C . SER A 1 162 ? 6.767 -5.683 -6.479 1.00 76.75 162 SER A C 1
ATOM 1234 O O . SER A 1 162 ? 6.112 -5.357 -5.485 1.00 76.75 162 SER A O 1
ATOM 1236 N N . ARG A 1 163 ? 6.180 -5.820 -7.674 1.00 79.75 163 ARG A N 1
ATOM 1237 C CA . ARG A 1 163 ? 4.744 -5.591 -7.896 1.00 79.75 163 ARG A CA 1
ATOM 1238 C C . ARG A 1 163 ? 3.880 -6.669 -7.240 1.00 79.75 163 ARG A C 1
ATOM 1240 O O . ARG A 1 163 ? 2.803 -6.364 -6.727 1.00 79.75 163 ARG A O 1
ATOM 1247 N N . MET A 1 164 ? 4.367 -7.910 -7.182 1.00 82.25 164 MET A N 1
ATOM 1248 C CA . MET A 1 164 ? 3.704 -8.991 -6.442 1.00 82.25 164 MET A CA 1
ATOM 1249 C C . MET A 1 164 ? 3.741 -8.750 -4.933 1.00 82.25 164 MET A C 1
ATOM 1251 O O . MET A 1 164 ? 2.758 -9.019 -4.239 1.00 82.25 164 MET A O 1
ATOM 1255 N N . ALA A 1 165 ? 4.829 -8.172 -4.423 1.00 84.50 165 ALA A N 1
ATOM 1256 C CA . ALA A 1 165 ? 4.913 -7.788 -3.018 1.00 84.50 165 ALA A CA 1
ATOM 1257 C C . ALA A 1 165 ? 3.853 -6.737 -2.647 1.00 84.50 165 ALA A C 1
ATOM 1259 O O . ALA A 1 165 ? 3.179 -6.885 -1.627 1.00 84.50 165 ALA A O 1
ATOM 1260 N N . LEU A 1 166 ? 3.616 -5.737 -3.503 1.00 86.12 166 LEU A N 1
ATOM 1261 C CA . LEU A 1 166 ? 2.523 -4.773 -3.310 1.00 86.12 166 LEU A CA 1
ATOM 1262 C C . LEU A 1 166 ? 1.143 -5.449 -3.298 1.00 86.12 166 LEU A C 1
ATOM 1264 O O . LEU A 1 166 ? 0.317 -5.146 -2.435 1.00 86.12 166 LEU 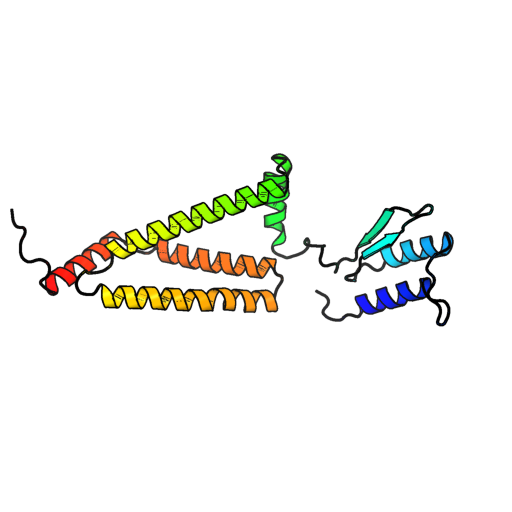A O 1
ATOM 1268 N N . LEU A 1 167 ? 0.902 -6.396 -4.208 1.00 87.19 167 LEU A N 1
ATOM 1269 C CA . LEU A 1 167 ? -0.367 -7.125 -4.276 1.00 87.19 167 LEU A CA 1
ATOM 1270 C C . LEU A 1 167 ? -0.625 -7.958 -3.011 1.00 87.19 167 LEU A C 1
ATOM 1272 O O . LEU A 1 167 ? -1.767 -8.053 -2.564 1.00 87.19 167 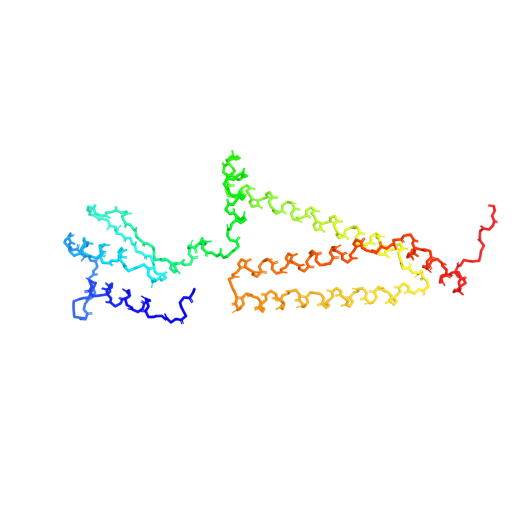LEU A O 1
ATOM 1276 N N . SER A 1 168 ? 0.420 -8.490 -2.374 1.00 88.56 168 SER A N 1
ATOM 1277 C CA . SER A 1 168 ? 0.271 -9.217 -1.108 1.00 88.56 168 SER A CA 1
ATOM 1278 C C . SER A 1 168 ? -0.317 -8.354 0.016 1.00 88.56 168 SER A C 1
ATOM 1280 O O . SER A 1 168 ? -1.189 -8.813 0.754 1.00 88.56 168 SER A O 1
ATOM 1282 N N . ILE A 1 169 ? 0.078 -7.078 0.103 1.00 89.00 169 ILE A N 1
ATOM 1283 C CA . ILE A 1 169 ? -0.477 -6.130 1.079 1.00 89.00 169 ILE A CA 1
ATOM 1284 C C . ILE A 1 169 ? -1.960 -5.886 0.784 1.00 89.00 169 ILE A C 1
ATOM 1286 O O . ILE A 1 169 ? -2.782 -5.898 1.701 1.00 89.00 169 ILE A O 1
ATOM 1290 N N . VAL A 1 170 ? -2.319 -5.717 -0.492 1.00 90.00 170 VAL A N 1
ATOM 1291 C CA . VAL A 1 170 ? -3.720 -5.557 -0.910 1.00 90.00 170 VAL A CA 1
ATOM 1292 C C . VAL A 1 170 ? -4.551 -6.776 -0.504 1.00 90.00 170 VAL A C 1
ATOM 1294 O O . VAL A 1 170 ? -5.635 -6.605 0.048 1.00 90.00 170 VAL A O 1
ATOM 1297 N N . ILE A 1 171 ? -4.038 -7.998 -0.687 1.00 90.81 171 ILE A N 1
ATOM 1298 C CA . ILE A 1 171 ? -4.717 -9.228 -0.245 1.00 90.81 171 ILE A CA 1
ATOM 1299 C C . ILE A 1 171 ? -4.969 -9.207 1.265 1.00 90.81 171 ILE A C 1
ATOM 1301 O O . ILE A 1 171 ? -6.080 -9.511 1.693 1.00 90.81 171 ILE A O 1
ATOM 1305 N N . VAL A 1 172 ? -3.977 -8.829 2.078 1.00 90.38 172 VAL A N 1
ATOM 1306 C CA . VAL A 1 172 ? -4.134 -8.745 3.541 1.00 90.38 172 VAL A CA 1
ATOM 1307 C C . VAL A 1 172 ? -5.209 -7.724 3.924 1.00 90.38 172 VAL A C 1
ATOM 1309 O O . VAL A 1 172 ? -6.044 -8.009 4.785 1.00 90.38 172 VAL A O 1
ATOM 1312 N N . ILE A 1 173 ? -5.240 -6.566 3.258 1.00 90.44 173 ILE A N 1
ATOM 1313 C CA . ILE A 1 173 ? -6.277 -5.545 3.464 1.00 90.44 173 ILE A CA 1
ATOM 1314 C C . ILE A 1 173 ? -7.663 -6.099 3.103 1.00 90.44 173 ILE A C 1
ATOM 1316 O O . ILE A 1 173 ? -8.598 -5.944 3.887 1.00 90.44 173 ILE A O 1
ATOM 1320 N N . LEU A 1 174 ? -7.803 -6.778 1.960 1.00 93.50 174 LEU A N 1
ATOM 1321 C CA . LEU A 1 174 ? -9.071 -7.378 1.527 1.00 93.50 174 LEU A CA 1
ATOM 1322 C C . LEU A 1 174 ? -9.540 -8.492 2.468 1.00 93.50 174 LEU A C 1
ATOM 1324 O O . LEU A 1 174 ? -10.729 -8.580 2.763 1.00 93.50 174 LEU A O 1
ATOM 1328 N N . LEU A 1 175 ? -8.621 -9.312 2.981 1.00 93.44 175 LEU A N 1
ATOM 1329 C CA . LEU A 1 175 ? -8.919 -10.320 4.001 1.00 93.44 175 LEU A CA 1
ATOM 1330 C C . LEU A 1 175 ? -9.451 -9.668 5.280 1.00 93.44 175 LEU A C 1
ATOM 1332 O O . LEU A 1 175 ? -10.487 -10.084 5.798 1.00 93.44 175 LEU A O 1
ATOM 1336 N N . GLY A 1 176 ? -8.783 -8.612 5.752 1.00 90.69 176 GLY A N 1
ATOM 1337 C CA . GLY A 1 176 ? -9.243 -7.824 6.894 1.00 90.69 176 GLY A CA 1
ATOM 1338 C C . GLY A 1 176 ? -10.623 -7.210 6.653 1.00 90.69 176 GLY A C 1
ATOM 1339 O O . GLY A 1 176 ? -11.490 -7.288 7.520 1.00 90.69 176 GLY A O 1
ATOM 1340 N N . MET A 1 177 ? -10.860 -6.676 5.454 1.00 91.69 177 MET A N 1
ATOM 1341 C CA . MET A 1 177 ? -12.152 -6.120 5.051 1.00 91.69 177 MET A CA 1
ATOM 1342 C C . MET A 1 177 ? -13.254 -7.186 5.020 1.00 91.69 177 MET A C 1
ATOM 1344 O O . MET A 1 177 ? -14.342 -6.955 5.536 1.00 91.69 177 MET A O 1
ATOM 1348 N N . LEU A 1 178 ? -12.985 -8.371 4.468 1.00 95.12 178 LEU A N 1
ATOM 1349 C CA . LEU A 1 178 ? -13.954 -9.467 4.404 1.00 95.12 178 LEU A CA 1
ATOM 1350 C C . LEU A 1 178 ? -14.358 -9.958 5.799 1.00 95.12 178 LEU A C 1
ATOM 1352 O O . LEU A 1 178 ? -15.525 -10.274 6.030 1.00 95.12 178 LEU A O 1
ATOM 1356 N N . ILE A 1 179 ? -13.396 -10.027 6.723 1.00 92.50 179 ILE A N 1
ATOM 1357 C CA . ILE A 1 179 ? -13.663 -10.353 8.127 1.00 92.50 179 ILE A CA 1
ATOM 1358 C C . ILE A 1 179 ? -14.490 -9.237 8.768 1.00 92.50 179 ILE A C 1
ATOM 1360 O O . ILE A 1 179 ? -15.480 -9.525 9.435 1.00 92.50 179 ILE A O 1
ATOM 1364 N N . PHE A 1 180 ? -14.131 -7.975 8.522 1.00 89.88 180 PHE A N 1
ATOM 1365 C CA . PHE A 1 180 ? -14.844 -6.815 9.050 1.00 89.88 180 PHE A CA 1
ATOM 1366 C C . PHE A 1 180 ? -16.319 -6.784 8.625 1.00 89.88 180 PHE A C 1
ATOM 1368 O O . PHE A 1 180 ? -17.185 -6.530 9.454 1.00 89.88 180 PHE A O 1
ATOM 1375 N N . LEU A 1 181 ? -16.624 -7.136 7.371 1.00 91.38 181 LEU A N 1
ATOM 1376 C CA . LEU A 1 181 ? -18.000 -7.209 6.861 1.00 91.38 181 LEU A CA 1
ATOM 1377 C C . LEU A 1 181 ? -18.876 -8.264 7.561 1.00 91.38 181 LEU A C 1
ATOM 1379 O O . LEU A 1 181 ? -20.091 -8.244 7.392 1.00 91.38 181 LEU A O 1
ATOM 1383 N N . ARG A 1 182 ? -18.288 -9.196 8.320 1.00 92.50 182 ARG A N 1
ATOM 1384 C CA . ARG A 1 182 ? -19.031 -10.196 9.105 1.00 92.50 182 ARG A CA 1
ATOM 1385 C C . ARG A 1 182 ? -19.311 -9.778 10.547 1.00 92.50 182 ARG A C 1
ATOM 1387 O O . ARG A 1 182 ? -19.924 -10.554 11.275 1.00 92.50 182 ARG A O 1
ATOM 1394 N N . ILE A 1 183 ? -18.845 -8.610 10.974 1.00 89.50 183 ILE A N 1
ATOM 1395 C CA . ILE A 1 183 ? -19.013 -8.143 12.350 1.00 89.50 183 ILE A CA 1
ATOM 1396 C C . ILE A 1 183 ? -20.387 -7.481 12.496 1.00 89.50 183 ILE A C 1
ATOM 1398 O O . ILE A 1 183 ? -20.687 -6.517 11.796 1.00 89.50 183 ILE A O 1
ATOM 1402 N N . ASP A 1 184 ? -21.193 -7.987 13.430 1.00 91.81 184 ASP A N 1
ATOM 1403 C CA . ASP A 1 184 ? -22.435 -7.354 13.881 1.00 91.81 184 ASP A CA 1
ATOM 1404 C C . ASP A 1 184 ? -22.105 -6.347 14.993 1.00 91.81 184 ASP A C 1
ATOM 1406 O O . ASP A 1 184 ? -21.611 -6.708 16.068 1.00 91.81 184 ASP A O 1
ATOM 1410 N N . VAL A 1 185 ? -22.297 -5.064 14.695 1.00 90.94 185 VAL A N 1
ATOM 1411 C CA . VAL A 1 185 ? -21.901 -3.969 15.585 1.00 90.94 185 VAL A CA 1
ATOM 1412 C C . VAL A 1 185 ? -22.921 -3.792 16.703 1.00 90.94 185 VAL A C 1
ATOM 1414 O O . VAL A 1 185 ? -22.546 -3.585 17.858 1.00 90.94 185 VAL A O 1
ATOM 1417 N N . GLU A 1 186 ? -24.204 -3.888 16.376 1.00 91.25 186 GLU A N 1
ATOM 1418 C CA . GLU A 1 186 ? -25.317 -3.745 17.303 1.00 91.25 186 GLU A CA 1
ATOM 1419 C C . GLU A 1 186 ? -25.245 -4.789 18.419 1.00 91.25 186 GLU A C 1
ATOM 1421 O O . GLU A 1 186 ? -25.376 -4.455 19.603 1.00 91.25 186 GLU A O 1
ATOM 1426 N N . GLU A 1 187 ? -24.968 -6.038 18.052 1.00 91.38 187 GLU A N 1
ATOM 1427 C CA . GLU A 1 187 ? -24.778 -7.128 19.000 1.00 91.38 187 GLU A CA 1
ATOM 1428 C C . GLU A 1 187 ? -23.568 -6.878 19.910 1.00 91.38 187 GLU A C 1
ATOM 1430 O O . GLU A 1 187 ? -23.653 -7.047 21.129 1.00 91.38 187 GLU A O 1
ATOM 1435 N N . GLY A 1 188 ? -22.460 -6.387 19.350 1.00 90.62 188 GLY A N 1
ATOM 1436 C CA . GLY A 1 188 ? -21.276 -6.036 20.131 1.00 90.62 188 GLY A CA 1
ATOM 1437 C C . GLY A 1 188 ? -21.549 -4.950 21.179 1.00 90.62 188 GLY A C 1
ATOM 1438 O O . GLY A 1 188 ? -21.149 -5.089 22.337 1.00 90.62 188 GLY A O 1
ATOM 1439 N N . ILE A 1 189 ? -22.304 -3.907 20.817 1.00 92.12 189 ILE A N 1
ATOM 1440 C CA . ILE A 1 189 ? -22.717 -2.843 21.749 1.00 92.12 189 ILE A CA 1
ATOM 1441 C C . ILE A 1 189 ? -23.627 -3.406 22.849 1.00 92.12 189 ILE A C 1
ATOM 1443 O O . ILE A 1 189 ? -23.512 -3.026 24.019 1.00 92.12 189 ILE A O 1
ATOM 1447 N N . ARG A 1 190 ? -24.546 -4.313 22.498 1.00 92.94 190 ARG A N 1
ATOM 1448 C CA . ARG A 1 190 ? -25.454 -4.952 23.459 1.00 92.94 190 ARG A CA 1
ATOM 1449 C C . ARG A 1 190 ? -24.683 -5.764 24.498 1.00 92.94 190 ARG A C 1
ATOM 1451 O O . ARG A 1 190 ? -24.968 -5.642 25.690 1.00 92.94 190 ARG A O 1
ATOM 1458 N N . VAL A 1 191 ? -23.702 -6.552 24.059 1.00 92.62 191 VAL A N 1
ATOM 1459 C CA . VAL A 1 191 ? -22.842 -7.351 24.945 1.00 92.62 191 VAL A CA 1
ATOM 1460 C C . VAL A 1 191 ? -22.009 -6.449 25.857 1.00 92.62 191 VAL A C 1
ATOM 1462 O O . VAL A 1 191 ? -21.967 -6.692 27.062 1.00 92.62 191 VAL A O 1
ATOM 1465 N N . ALA A 1 192 ? -21.421 -5.369 25.333 1.00 90.31 192 ALA A N 1
ATOM 1466 C CA . ALA A 1 192 ? -20.658 -4.416 26.142 1.00 90.31 192 ALA A CA 1
ATOM 1467 C C . ALA A 1 192 ? -21.505 -3.812 27.279 1.00 90.31 192 ALA A C 1
ATOM 1469 O O . ALA A 1 192 ? -21.093 -3.814 28.440 1.00 90.31 192 ALA A O 1
ATOM 1470 N N . LYS A 1 193 ? -22.735 -3.380 26.971 1.00 89.88 193 LYS A N 1
ATOM 1471 C CA . LYS A 1 193 ? -23.673 -2.845 27.973 1.00 89.88 193 LYS A CA 1
ATOM 1472 C C . LYS A 1 193 ? -24.078 -3.879 29.024 1.00 89.88 193 LYS A C 1
ATOM 1474 O O . LYS A 1 193 ? -24.209 -3.525 30.193 1.00 89.88 193 LYS A O 1
ATOM 1479 N N . ALA A 1 194 ? -24.285 -5.136 28.626 1.00 90.44 194 ALA A N 1
ATOM 1480 C CA . ALA A 1 194 ? -24.631 -6.208 29.558 1.00 90.44 194 ALA A CA 1
ATOM 1481 C C . ALA A 1 194 ? -23.508 -6.448 30.581 1.00 90.44 194 ALA A C 1
ATOM 1483 O O . ALA A 1 194 ? -23.775 -6.507 31.779 1.00 90.44 194 ALA A O 1
ATOM 1484 N N . VAL A 1 195 ? -22.251 -6.479 30.124 1.00 89.12 195 VAL A N 1
ATOM 1485 C CA . VAL A 1 195 ? -21.074 -6.622 30.997 1.00 89.12 195 VAL A CA 1
ATOM 1486 C C . VAL A 1 195 ? -20.948 -5.445 31.969 1.00 89.12 195 VAL A C 1
ATOM 1488 O O . VAL A 1 195 ? -20.668 -5.644 33.150 1.00 89.12 195 VAL A O 1
ATOM 1491 N N . ASP A 1 196 ? -21.203 -4.216 31.516 1.00 89.31 196 ASP A N 1
ATOM 1492 C CA . ASP A 1 196 ? -21.173 -3.045 32.401 1.00 89.31 196 ASP A CA 1
ATOM 1493 C C . ASP A 1 196 ? -22.308 -3.043 33.436 1.00 89.31 196 ASP A C 1
ATOM 1495 O O . ASP A 1 196 ? -22.109 -2.604 34.574 1.00 89.31 196 ASP A O 1
ATOM 1499 N N . ALA A 1 197 ? -23.487 -3.558 33.080 1.00 87.56 197 ALA A N 1
ATOM 1500 C CA . ALA A 1 197 ? -24.587 -3.738 34.023 1.00 87.56 197 ALA A CA 1
ATOM 1501 C C . ALA A 1 197 ? -24.237 -4.774 35.106 1.00 87.56 197 ALA A C 1
ATOM 1503 O O . ALA A 1 197 ? -24.456 -4.516 36.290 1.00 87.56 197 ALA A O 1
ATOM 1504 N N . GLU A 1 198 ? -23.628 -5.901 34.725 1.00 88.88 198 GLU A N 1
ATOM 1505 C CA . GLU A 1 198 ? -23.139 -6.926 35.661 1.00 88.88 198 GLU A CA 1
ATOM 1506 C C . GLU A 1 198 ? -22.034 -6.398 36.586 1.00 88.88 198 GLU A C 1
ATOM 1508 O O . GLU A 1 198 ? -22.005 -6.722 37.773 1.00 88.88 198 GLU A O 1
ATOM 1513 N N . ALA A 1 199 ? -21.158 -5.528 36.074 1.00 85.94 199 ALA A N 1
ATOM 1514 C CA . ALA A 1 199 ? -20.120 -4.862 36.857 1.00 85.94 199 ALA A CA 1
ATOM 1515 C C . ALA A 1 199 ? -20.662 -3.768 37.804 1.00 85.94 199 ALA A C 1
ATOM 1517 O O . ALA A 1 199 ? -19.893 -3.176 38.564 1.00 85.94 199 ALA A O 1
ATOM 1518 N N . GLY A 1 200 ? -21.969 -3.484 37.771 1.00 80.25 200 GLY A N 1
ATOM 1519 C CA . GLY A 1 200 ? -22.619 -2.497 38.631 1.00 80.25 200 GLY A CA 1
ATOM 1520 C C . GLY A 1 200 ? -22.395 -1.039 38.217 1.00 80.25 200 GLY A C 1
ATOM 1521 O O . GLY A 1 200 ? -22.670 -0.145 39.016 1.00 80.25 200 GLY A O 1
ATOM 1522 N N . LEU A 1 201 ? -21.923 -0.778 36.991 1.00 76.31 201 LEU A N 1
ATOM 1523 C CA . LEU A 1 201 ? -21.727 0.583 36.467 1.00 76.31 201 LEU A CA 1
ATOM 1524 C C . LEU A 1 201 ? -23.046 1.279 36.103 1.00 76.31 201 LEU A C 1
ATOM 1526 O O . LEU A 1 201 ? -23.116 2.504 36.147 1.00 76.31 201 LEU A O 1
ATOM 1530 N N . PHE A 1 202 ? -24.104 0.518 35.813 1.00 64.06 202 PHE A N 1
ATOM 1531 C CA . PHE A 1 202 ? -25.445 1.048 35.561 1.00 64.06 202 PHE A CA 1
ATOM 1532 C C . PHE A 1 202 ? -26.401 0.676 36.696 1.00 64.06 202 PHE A C 1
ATOM 1534 O O . PHE A 1 202 ? -27.175 -0.273 36.601 1.00 64.06 202 PHE A O 1
ATOM 1541 N N . ARG A 1 203 ? -26.377 1.457 37.781 1.00 54.53 203 ARG A N 1
ATOM 1542 C CA . ARG A 1 203 ? -27.461 1.480 38.771 1.00 54.53 203 ARG A CA 1
ATOM 1543 C C . ARG A 1 203 ? -28.114 2.861 38.779 1.00 54.53 203 ARG A C 1
ATOM 1545 O O . ARG A 1 203 ? -27.738 3.722 39.565 1.00 54.53 203 ARG A O 1
ATOM 1552 N N . GLY A 1 204 ? -29.125 3.013 37.925 1.00 55.03 204 GLY A N 1
ATOM 1553 C CA . GLY A 1 204 ? -30.146 4.055 38.023 1.00 55.03 204 GLY A CA 1
ATOM 1554 C C . GLY A 1 204 ? -30.089 5.128 36.942 1.00 55.03 204 GLY A C 1
ATOM 1555 O O . GLY A 1 204 ? -29.419 6.128 37.131 1.00 55.03 204 GLY A O 1
ATOM 1556 N N . GLU A 1 205 ? -30.895 4.953 35.894 1.00 45.47 205 GLU A N 1
ATOM 1557 C CA . GLU A 1 205 ? -31.750 6.018 35.350 1.00 45.47 205 GLU A CA 1
ATOM 1558 C C . GLU A 1 205 ? -33.083 5.379 34.924 1.00 45.47 205 GLU A C 1
ATOM 1560 O O . GLU A 1 205 ? -33.352 5.143 33.752 1.00 45.47 205 GLU A O 1
ATOM 1565 N N . GLU A 1 206 ? -33.909 5.036 35.918 1.00 46.44 206 GLU A N 1
ATOM 1566 C CA . GLU A 1 206 ? -35.361 5.082 35.737 1.00 46.44 206 GLU A CA 1
ATOM 1567 C C . GLU A 1 206 ? -35.789 6.535 35.950 1.00 46.44 206 GLU A C 1
ATOM 1569 O O . GLU A 1 206 ? -35.745 7.028 37.082 1.00 46.44 206 GLU A O 1
ATOM 1574 N N . LYS A 1 207 ? -36.194 7.209 34.873 1.00 36.66 207 LYS A N 1
ATOM 1575 C CA .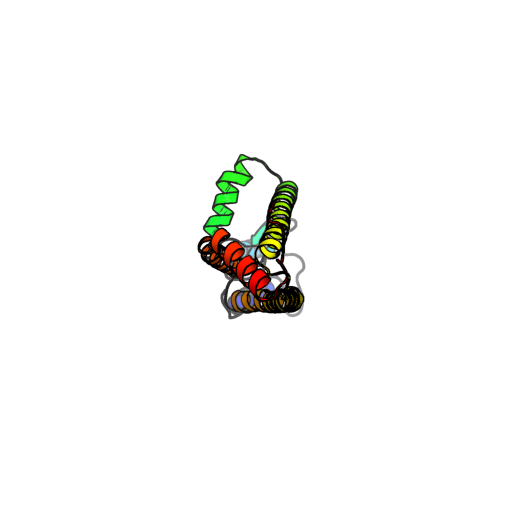 LYS A 1 207 ? -37.239 8.237 34.882 1.00 36.66 207 LYS A CA 1
ATOM 1576 C C . LYS A 1 207 ? -38.023 8.180 33.583 1.00 36.66 207 LYS A C 1
ATOM 1578 O O . LYS A 1 207 ? -37.375 8.091 32.520 1.00 36.66 207 LYS A O 1
#